Protein AF-A0A383W4S7-F1 (afdb_monomer_lite)

Structure (mmCIF, N/CA/C/O backbone):
data_AF-A0A383W4S7-F1
#
_entry.id   AF-A0A383W4S7-F1
#
loop_
_atom_site.group_PDB
_atom_site.id
_atom_site.type_symbol
_atom_site.label_atom_id
_atom_site.label_alt_id
_atom_site.label_comp_id
_atom_site.label_asym_id
_atom_site.label_entity_id
_atom_site.label_seq_id
_atom_site.pdbx_PDB_ins_code
_atom_site.Cartn_x
_atom_site.Cartn_y
_atom_site.Cartn_z
_atom_site.occupancy
_atom_site.B_iso_or_equiv
_atom_site.auth_seq_id
_atom_site.auth_comp_id
_atom_site.auth_asym_id
_atom_site.auth_atom_id
_atom_site.pdbx_PDB_model_num
ATOM 1 N N . MET A 1 1 ? -29.753 5.763 42.129 1.00 59.88 1 MET A N 1
ATOM 2 C CA . MET A 1 1 ? -29.868 5.308 40.723 1.00 59.88 1 MET A CA 1
ATOM 3 C C . MET A 1 1 ? -29.974 6.456 39.719 1.00 59.88 1 MET A C 1
ATOM 5 O O . MET A 1 1 ? -29.343 6.350 38.679 1.00 59.88 1 MET A O 1
ATOM 9 N N . ALA A 1 2 ? -30.657 7.569 40.026 1.00 68.25 2 ALA A N 1
ATOM 10 C CA . ALA A 1 2 ? -30.722 8.739 39.132 1.00 68.25 2 ALA A CA 1
ATOM 11 C C . ALA A 1 2 ? -29.339 9.275 38.691 1.00 68.25 2 ALA A C 1
ATOM 13 O O . ALA A 1 2 ? -29.129 9.500 37.506 1.00 68.25 2 ALA A O 1
ATOM 14 N N . ALA A 1 3 ? -28.375 9.374 39.617 1.00 69.50 3 ALA A N 1
ATOM 15 C CA . ALA A 1 3 ? -27.003 9.790 39.301 1.00 69.50 3 ALA A CA 1
ATOM 16 C C . ALA A 1 3 ? -26.289 8.834 38.320 1.00 69.50 3 ALA A C 1
ATOM 18 O O . ALA A 1 3 ? -25.664 9.286 37.371 1.00 69.50 3 ALA A O 1
ATOM 19 N N . ALA A 1 4 ? -26.467 7.517 38.480 1.00 69.44 4 ALA A N 1
ATOM 20 C CA . ALA A 1 4 ? -25.889 6.524 37.571 1.00 69.44 4 ALA A CA 1
ATOM 21 C C . ALA A 1 4 ? -26.511 6.566 36.177 1.00 69.44 4 ALA A C 1
ATOM 23 O O . ALA A 1 4 ? -25.806 6.466 35.178 1.00 69.44 4 ALA A O 1
ATOM 24 N N . SER A 1 5 ? -27.824 6.784 36.095 1.00 77.31 5 SER A N 1
ATOM 25 C CA . SER A 1 5 ? -28.493 7.004 34.813 1.00 77.31 5 SER A CA 1
ATOM 26 C C . SER A 1 5 ? -27.972 8.262 34.112 1.00 77.31 5 SER A C 1
ATOM 28 O O . SER A 1 5 ? -27.808 8.253 32.895 1.00 77.31 5 SER A O 1
ATOM 30 N N . GLN A 1 6 ? -27.700 9.330 34.865 1.00 82.50 6 GLN A N 1
ATOM 31 C CA . GLN A 1 6 ? -27.184 10.584 34.323 1.00 82.50 6 GLN A CA 1
ATOM 32 C C . GLN A 1 6 ? -25.747 10.427 33.805 1.00 82.50 6 GLN A C 1
ATOM 34 O O . GLN A 1 6 ? -25.452 10.869 32.697 1.00 82.50 6 GLN A O 1
ATOM 39 N N . ASP A 1 7 ? -24.879 9.732 34.541 1.00 81.19 7 ASP A N 1
ATOM 40 C CA . ASP A 1 7 ? -23.491 9.488 34.129 1.00 81.19 7 ASP A CA 1
ATOM 41 C C . ASP A 1 7 ? -23.404 8.535 32.915 1.00 81.19 7 ASP A C 1
ATOM 43 O O . ASP A 1 7 ? -22.595 8.740 32.008 1.00 81.19 7 ASP A O 1
ATOM 47 N N . ILE A 1 8 ? -24.287 7.530 32.830 1.00 80.31 8 ILE A N 1
ATOM 48 C CA . ILE A 1 8 ? -24.406 6.648 31.652 1.00 80.31 8 ILE A CA 1
ATOM 49 C C . ILE A 1 8 ? -24.903 7.432 30.429 1.00 80.31 8 ILE A C 1
ATOM 51 O O . ILE A 1 8 ? -24.381 7.262 29.325 1.00 80.31 8 ILE A O 1
ATOM 55 N N . GLN A 1 9 ? -25.874 8.331 30.613 1.00 82.50 9 GLN A N 1
ATOM 56 C CA . GLN A 1 9 ? -26.323 9.227 29.547 1.00 82.50 9 GLN A CA 1
ATOM 57 C C . GLN A 1 9 ? -25.195 10.156 29.094 1.00 82.50 9 GLN A C 1
ATOM 59 O O . GLN A 1 9 ? -24.990 10.305 27.892 1.00 82.50 9 GLN A O 1
ATOM 64 N N . GLN A 1 10 ? -24.401 10.707 30.012 1.00 80.75 10 GLN A N 1
ATOM 65 C CA . GLN A 1 10 ? -23.226 11.504 29.655 1.00 80.75 10 GLN A CA 1
ATOM 66 C C . GLN A 1 10 ? -22.225 10.703 28.809 1.00 80.75 10 GLN A C 1
ATOM 68 O O . GLN A 1 10 ? -21.734 11.228 27.812 1.00 80.75 10 GLN A O 1
ATOM 73 N N . LEU A 1 11 ? -22.003 9.417 29.114 1.00 78.50 11 LEU A N 1
ATOM 74 C CA . LEU A 1 11 ? -21.174 8.525 28.290 1.00 78.50 11 LEU A CA 1
ATOM 75 C C . LEU A 1 11 ? -21.700 8.376 26.851 1.00 78.50 11 LEU A C 1
ATOM 77 O O . LEU A 1 11 ? -20.921 8.316 25.900 1.00 78.50 11 LEU A O 1
ATOM 81 N N . SER A 1 12 ? -23.022 8.373 26.671 1.00 75.69 12 SER A N 1
ATOM 82 C CA . SER A 1 12 ? -23.649 8.278 25.346 1.00 75.69 12 SER A CA 1
ATOM 83 C C . SER A 1 12 ? -23.537 9.564 24.512 1.00 75.69 12 SER A C 1
ATOM 85 O O . SER A 1 12 ? -23.490 9.493 23.284 1.00 75.69 12 SER A O 1
ATOM 87 N N . VAL A 1 13 ? -23.419 10.739 25.136 1.00 82.62 13 VAL A N 1
ATOM 88 C CA . VAL A 1 13 ? -23.332 12.040 24.433 1.00 82.62 13 VAL A CA 1
ATOM 89 C C . VAL A 1 13 ? -21.894 12.573 24.371 1.00 82.62 13 VAL A C 1
ATOM 91 O O . VAL A 1 13 ? -21.638 13.578 23.717 1.00 82.62 13 VAL A O 1
ATOM 94 N N . LEU A 1 14 ? -20.934 11.891 25.003 1.00 82.19 14 LEU A N 1
ATOM 95 C CA . LEU A 1 14 ? -19.522 12.272 24.973 1.00 82.19 14 LEU A CA 1
ATOM 96 C C . LEU A 1 14 ? -18.994 12.402 23.543 1.00 82.19 14 LEU A C 1
ATOM 98 O O . LEU A 1 14 ? -19.141 11.494 22.719 1.00 82.19 14 LEU A O 1
ATOM 102 N N . ASP A 1 15 ? -18.347 13.538 23.287 1.00 78.56 15 ASP A N 1
ATOM 103 C CA . ASP A 1 15 ? -17.675 13.798 22.023 1.00 78.56 15 ASP A CA 1
ATOM 104 C C . ASP A 1 15 ? -16.417 12.927 21.890 1.00 78.56 15 ASP A C 1
ATOM 106 O O . ASP A 1 15 ? -15.699 12.658 22.860 1.00 78.56 15 ASP A O 1
ATOM 110 N N . VAL A 1 16 ? -16.130 12.504 20.662 1.00 78.94 16 VAL A N 1
ATOM 111 C CA . VAL A 1 16 ? -14.957 11.692 20.318 1.00 78.94 16 VAL A CA 1
ATOM 112 C C . VAL A 1 16 ? -13.654 12.442 20.613 1.00 78.94 16 VAL A C 1
ATOM 114 O O . VAL A 1 16 ? -12.643 11.815 20.930 1.00 78.94 16 VAL A O 1
ATOM 117 N N . SER A 1 17 ? -13.691 13.776 20.572 1.00 78.50 17 SER A N 1
ATOM 118 C CA . SER A 1 17 ? -12.555 14.661 20.855 1.00 78.50 17 SER A CA 1
ATOM 119 C C . SER A 1 17 ? -12.160 14.706 22.335 1.00 78.50 17 SER A C 1
ATOM 121 O O . SER A 1 17 ? -11.157 15.330 22.687 1.00 78.50 17 SER A O 1
ATOM 123 N N . THR A 1 18 ? -12.938 14.084 23.228 1.00 82.31 18 THR A N 1
ATOM 124 C CA . THR A 1 18 ? -12.631 14.108 24.659 1.00 82.31 18 THR A CA 1
ATOM 125 C C . THR A 1 18 ? -11.328 13.368 24.983 1.00 82.31 18 THR A C 1
ATOM 127 O O . THR A 1 18 ? -11.057 12.286 24.449 1.00 82.31 18 THR A O 1
ATOM 130 N N . PRO A 1 19 ? -10.483 13.933 25.868 1.00 83.94 19 PRO A N 1
ATOM 131 C CA . PRO A 1 19 ? -9.220 13.309 26.224 1.00 83.94 19 PRO A CA 1
ATOM 132 C C . PRO A 1 19 ? -9.474 11.977 26.931 1.00 83.94 19 PRO A C 1
ATOM 134 O O . PRO A 1 19 ? -10.383 11.845 27.753 1.00 83.94 19 PRO A O 1
ATOM 137 N N . HIS A 1 20 ? -8.629 10.987 26.643 1.00 85.19 20 HIS A N 1
ATOM 138 C CA . HIS A 1 20 ? -8.796 9.625 27.154 1.00 85.19 20 HIS A CA 1
ATOM 139 C C . HIS A 1 20 ? -8.877 9.562 28.688 1.00 85.19 20 HIS A C 1
ATOM 141 O O . HIS A 1 20 ? -9.646 8.769 29.225 1.00 85.19 20 HIS A O 1
ATOM 147 N N . SER A 1 21 ? -8.155 10.441 29.389 1.00 88.12 21 SER A N 1
ATOM 148 C CA . SER A 1 21 ? -8.192 10.555 30.851 1.00 88.12 21 SER A CA 1
ATOM 149 C C . SER A 1 21 ? -9.564 10.971 31.394 1.00 88.12 21 SER A C 1
ATOM 151 O O . SER A 1 21 ? -9.983 10.468 32.433 1.00 88.12 21 SER A O 1
ATOM 153 N N . ALA A 1 22 ? -10.295 11.844 30.693 1.00 86.25 22 ALA A N 1
ATOM 154 C CA . ALA A 1 22 ? -11.639 12.260 31.096 1.00 86.25 22 ALA A CA 1
ATOM 15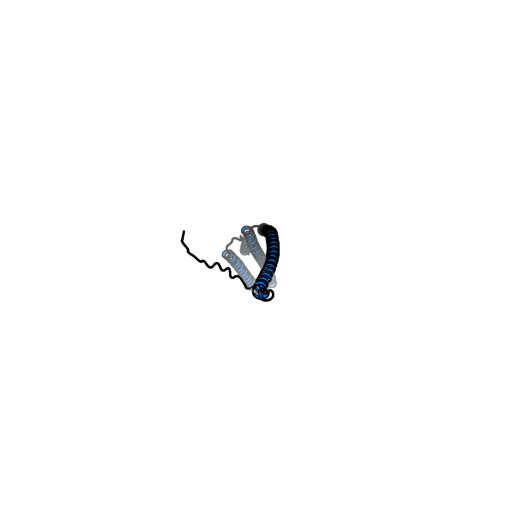5 C C . ALA A 1 22 ? -12.663 11.133 30.896 1.00 86.25 22 ALA A C 1
ATOM 157 O O . ALA A 1 22 ? -13.516 10.918 31.757 1.00 86.25 22 ALA A O 1
ATOM 158 N N . VAL A 1 23 ? -12.534 10.373 29.803 1.00 87.56 23 VAL A N 1
ATOM 159 C CA . VAL A 1 23 ? -13.366 9.187 29.542 1.00 87.56 23 VAL A CA 1
ATOM 160 C C . VAL A 1 23 ? -13.128 8.122 30.614 1.00 87.56 23 VAL A C 1
ATOM 162 O O . VAL A 1 23 ? -14.084 7.641 31.217 1.00 87.56 23 VAL A O 1
ATOM 165 N N . GLN A 1 24 ? -11.864 7.816 30.925 1.00 89.38 24 GLN A N 1
ATOM 166 C CA . GLN A 1 24 ? -11.509 6.873 31.991 1.00 89.38 24 GLN A CA 1
ATOM 167 C C . GLN A 1 24 ? -12.037 7.317 33.362 1.00 89.38 24 GLN A C 1
ATOM 169 O O . GLN A 1 24 ? -12.535 6.494 34.127 1.00 89.38 24 GLN A O 1
ATOM 174 N N . ALA A 1 25 ? -11.970 8.615 33.676 1.00 90.38 25 ALA A N 1
ATOM 175 C CA . ALA A 1 25 ? -12.497 9.145 34.930 1.00 90.38 25 ALA A CA 1
ATOM 176 C C . ALA A 1 25 ? -14.021 8.973 35.042 1.00 90.38 25 ALA A C 1
ATOM 178 O O . ALA A 1 25 ? -14.525 8.673 36.126 1.00 90.38 25 A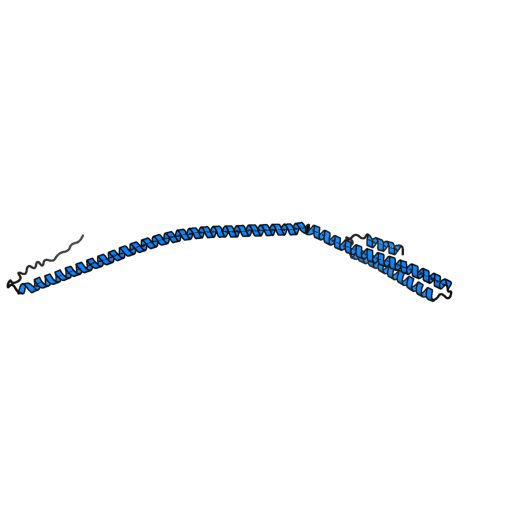LA A O 1
ATOM 179 N N . LEU A 1 26 ? -14.764 9.142 33.943 1.00 88.19 26 LEU A N 1
ATOM 180 C CA . LEU A 1 26 ? -16.208 8.915 33.940 1.00 88.19 26 LEU A CA 1
ATOM 181 C C . LEU A 1 26 ? -16.549 7.422 34.038 1.00 88.19 26 LEU A C 1
ATOM 183 O O . LEU A 1 26 ? -17.421 7.047 34.818 1.00 88.19 26 LEU A O 1
ATOM 187 N N . GLU A 1 27 ? -15.826 6.557 33.322 1.00 90.56 27 GLU A N 1
ATOM 188 C CA . GLU A 1 27 ? -15.987 5.104 33.445 1.00 90.56 27 GLU A CA 1
ATOM 189 C C . GLU A 1 27 ? -15.713 4.618 34.873 1.00 90.56 27 GLU A C 1
ATOM 191 O O . GLU A 1 27 ? -16.478 3.808 35.396 1.00 90.56 27 GLU A O 1
ATOM 196 N N . ALA A 1 28 ? -14.674 5.144 35.528 1.00 91.44 28 ALA A N 1
ATOM 197 C CA . ALA A 1 28 ? -14.363 4.826 36.918 1.00 91.44 28 ALA A CA 1
ATOM 198 C C . ALA A 1 28 ? -15.506 5.230 37.865 1.00 91.44 28 ALA A C 1
ATOM 200 O O . ALA A 1 28 ? -15.918 4.428 38.703 1.00 91.44 28 ALA A O 1
ATOM 201 N N . LYS A 1 29 ? -16.088 6.426 37.687 1.00 91.00 29 LYS A N 1
ATOM 202 C CA . LYS A 1 29 ? -17.252 6.879 38.473 1.00 91.00 29 LYS A CA 1
ATOM 203 C C . LYS A 1 29 ? -18.456 5.954 38.308 1.00 91.00 29 LYS A C 1
ATOM 205 O O . LYS A 1 29 ? -19.066 5.563 39.302 1.00 91.00 29 LYS A O 1
ATOM 210 N N . VAL A 1 30 ? -18.776 5.574 37.071 1.00 89.69 30 VAL A N 1
ATOM 211 C CA . VAL A 1 30 ? -19.887 4.658 36.776 1.00 89.69 30 VAL A CA 1
ATOM 212 C C . VAL A 1 30 ? -19.630 3.278 37.396 1.00 89.69 30 VAL A C 1
ATOM 214 O O . VAL A 1 30 ? -20.519 2.696 38.018 1.00 89.69 30 VAL A O 1
ATOM 217 N N . GLN A 1 31 ? -18.400 2.764 37.307 1.00 90.62 31 GLN A N 1
ATOM 218 C CA . GLN A 1 31 ? -18.020 1.492 37.929 1.00 90.62 31 GLN A CA 1
ATOM 219 C C . GLN A 1 31 ? -18.113 1.529 39.459 1.00 90.62 31 GLN A C 1
ATOM 221 O O . GLN A 1 31 ? -18.609 0.573 40.058 1.00 90.62 31 GLN A O 1
ATOM 226 N N . ASP A 1 32 ? -17.699 2.620 40.100 1.00 92.50 32 ASP A N 1
ATOM 227 C CA . ASP A 1 32 ? -17.815 2.774 41.552 1.00 92.50 32 ASP A CA 1
ATOM 228 C C . ASP A 1 32 ? -19.274 2.847 42.012 1.00 92.50 32 ASP A C 1
ATOM 230 O O . ASP A 1 32 ? -19.631 2.273 43.043 1.00 92.50 32 ASP A O 1
ATOM 234 N N . GLN A 1 33 ? -20.153 3.476 41.230 1.00 88.81 33 GLN A N 1
ATOM 235 C CA . GLN A 1 33 ? -21.590 3.456 41.500 1.00 88.81 33 GLN A CA 1
ATOM 236 C C . GLN A 1 33 ? -22.177 2.045 41.369 1.00 88.81 33 GLN A C 1
ATOM 238 O O . GLN A 1 33 ? -22.955 1.633 42.232 1.00 88.81 33 GLN A O 1
ATOM 243 N N . PHE A 1 34 ? -21.771 1.270 40.357 1.00 90.56 34 PHE A N 1
ATOM 244 C CA . PHE A 1 34 ? -22.168 -0.136 40.242 1.00 90.56 34 PHE A CA 1
ATOM 245 C C . PHE A 1 34 ? -21.665 -0.984 41.416 1.00 90.56 34 PHE A C 1
ATOM 247 O O . PHE A 1 34 ? -22.410 -1.827 41.913 1.00 90.56 34 PHE A O 1
ATOM 254 N N . ARG A 1 35 ? -20.436 -0.755 41.898 1.00 92.25 35 ARG A N 1
ATOM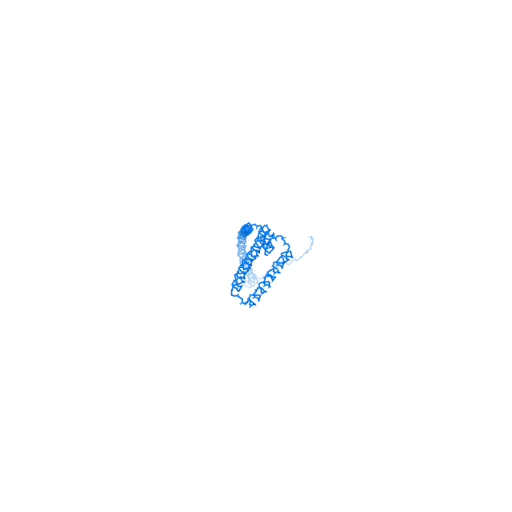 255 C CA . ARG A 1 35 ? -19.899 -1.437 43.090 1.00 92.25 35 ARG A CA 1
ATOM 256 C C . ARG A 1 35 ? -20.732 -1.138 44.336 1.00 92.25 35 ARG A C 1
ATOM 258 O O . ARG A 1 35 ? -21.115 -2.072 45.030 1.00 92.25 35 ARG A O 1
ATOM 265 N N . ARG A 1 36 ? -21.074 0.134 44.574 1.00 89.88 36 ARG A N 1
ATOM 266 C CA . ARG A 1 36 ? -21.934 0.547 45.700 1.00 89.88 36 ARG A CA 1
ATOM 267 C C . ARG A 1 36 ? -23.339 -0.049 45.617 1.00 89.88 36 ARG A C 1
ATOM 269 O O . ARG A 1 36 ? -23.894 -0.467 46.622 1.00 89.88 36 ARG A O 1
ATOM 276 N N . LEU A 1 37 ? -23.933 -0.094 44.427 1.00 86.81 37 LEU A N 1
ATOM 277 C CA . LEU A 1 37 ? -25.261 -0.687 44.255 1.00 86.81 37 LEU A CA 1
ATOM 278 C C . LEU A 1 37 ? -25.246 -2.204 44.482 1.00 86.81 37 LEU A C 1
ATOM 280 O O . LEU A 1 37 ? -26.189 -2.738 45.058 1.00 86.81 37 LEU A O 1
ATOM 284 N N . ARG A 1 38 ? -24.170 -2.891 44.078 1.00 91.12 38 ARG A N 1
ATOM 285 C CA . ARG A 1 38 ? -23.983 -4.318 44.371 1.00 91.12 38 ARG A CA 1
ATOM 286 C C . ARG A 1 38 ? -23.798 -4.584 45.863 1.00 91.12 38 ARG A C 1
ATOM 288 O O . ARG A 1 38 ? -24.385 -5.542 46.344 1.00 91.12 38 ARG A O 1
ATOM 295 N N . SER A 1 39 ? -23.051 -3.744 46.587 1.00 90.06 39 SER A N 1
ATOM 296 C CA . SER A 1 39 ? -22.912 -3.908 48.041 1.00 90.06 39 SER A CA 1
ATOM 297 C C . SER A 1 39 ? -24.247 -3.706 48.758 1.00 90.06 39 SER A C 1
ATOM 299 O O . SER A 1 39 ? -24.630 -4.555 49.545 1.00 90.06 39 SER A O 1
ATOM 301 N N . ILE A 1 40 ? -25.019 -2.671 48.400 1.00 87.25 40 ILE A N 1
ATOM 302 C CA . ILE A 1 40 ? -26.358 -2.442 48.975 1.00 87.25 40 ILE A CA 1
ATOM 303 C C . ILE A 1 40 ? -27.295 -3.623 48.687 1.00 87.25 40 ILE A C 1
ATOM 305 O O . ILE A 1 40 ? -28.055 -4.032 49.556 1.00 87.25 40 ILE A O 1
ATOM 309 N N . LEU A 1 41 ? -27.253 -4.189 47.476 1.00 88.62 41 LEU A N 1
ATOM 310 C CA . LEU A 1 41 ? -28.026 -5.393 47.163 1.00 88.62 41 LEU A CA 1
ATOM 311 C C . LEU A 1 41 ? -27.610 -6.592 48.011 1.00 88.62 41 LEU A C 1
ATOM 313 O O . LEU A 1 41 ? -28.473 -7.365 48.411 1.00 88.62 41 LEU A O 1
ATOM 317 N N . GLN A 1 42 ? -26.315 -6.750 48.263 1.00 89.75 42 GLN A N 1
ATOM 318 C CA . GLN A 1 42 ? -25.796 -7.823 49.098 1.00 89.75 42 GLN A CA 1
ATOM 319 C C . GLN A 1 42 ? -26.226 -7.636 50.563 1.00 89.75 42 GLN A C 1
ATOM 321 O O . GLN A 1 42 ? -26.703 -8.581 51.182 1.00 89.75 42 GLN A O 1
ATOM 326 N N . ASP A 1 43 ? -26.176 -6.408 51.083 1.00 88.44 43 ASP A N 1
ATOM 327 C CA . ASP A 1 43 ? -26.673 -6.069 52.422 1.00 88.44 43 ASP A CA 1
ATOM 328 C C . ASP A 1 43 ? -28.183 -6.342 52.546 1.00 88.44 43 ASP A C 1
ATOM 330 O O . ASP A 1 43 ? -28.645 -6.897 53.541 1.00 88.44 43 ASP A O 1
ATOM 334 N N . LEU A 1 44 ? -28.960 -6.015 51.506 1.00 84.12 44 LEU A N 1
ATOM 335 C CA . LEU A 1 44 ? -30.392 -6.323 51.440 1.00 84.12 44 LEU A CA 1
ATOM 336 C C . LEU A 1 44 ? -30.673 -7.829 51.346 1.00 84.12 44 LEU A C 1
ATOM 338 O O . LEU A 1 44 ? -31.714 -8.269 51.824 1.00 84.12 44 LEU A O 1
ATOM 342 N N . G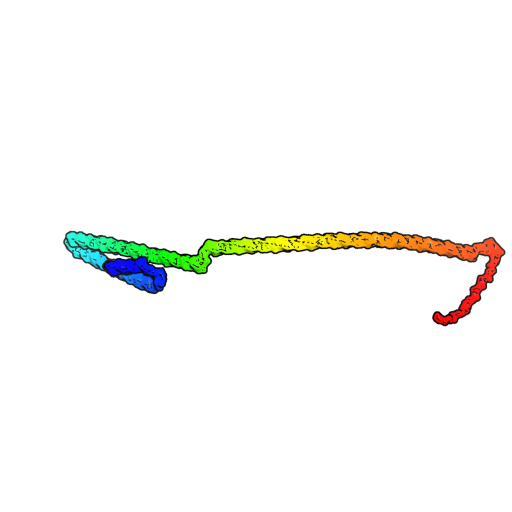LN A 1 45 ? -29.780 -8.614 50.735 1.00 87.88 45 GLN A N 1
ATOM 343 C CA . GLN A 1 45 ? -29.881 -10.076 50.710 1.00 87.88 45 GLN A CA 1
ATOM 344 C C . GLN A 1 45 ? -29.656 -10.664 52.103 1.00 87.88 45 GLN A C 1
ATOM 346 O O . GLN A 1 45 ? -30.481 -11.456 52.546 1.00 87.88 45 GLN A O 1
ATOM 351 N N . TYR A 1 46 ? -28.629 -10.213 52.826 1.00 87.56 46 TYR A N 1
ATOM 352 C CA . TYR A 1 46 ? -28.414 -10.631 54.215 1.00 87.56 46 TYR A CA 1
ATOM 353 C C . TYR A 1 46 ? -29.588 -10.234 55.116 1.00 87.56 46 TYR A C 1
ATOM 355 O O . TYR A 1 46 ? -30.115 -11.061 55.853 1.00 87.56 46 TYR A O 1
ATOM 363 N N . ALA A 1 47 ? -30.092 -9.005 54.977 1.00 82.62 47 ALA A N 1
ATOM 364 C CA . ALA A 1 47 ? -31.269 -8.554 55.717 1.00 82.62 47 ALA A CA 1
ATOM 365 C C . ALA A 1 47 ? -32.548 -9.340 55.367 1.00 82.62 47 ALA A C 1
ATOM 367 O O . ALA A 1 47 ? -33.481 -9.358 56.169 1.00 82.62 47 ALA A O 1
ATOM 368 N N . ALA A 1 48 ? -32.621 -9.966 54.185 1.00 80.62 48 ALA A N 1
ATOM 369 C CA . ALA A 1 48 ? -33.721 -10.849 53.797 1.00 80.62 48 ALA A CA 1
ATOM 370 C C . ALA A 1 48 ? -33.653 -12.203 54.516 1.00 80.62 48 ALA A C 1
ATOM 372 O O . ALA A 1 48 ? -34.693 -12.738 54.894 1.00 80.62 48 ALA A O 1
ATOM 373 N N . GLU A 1 49 ? -32.443 -12.740 54.699 1.00 82.75 49 GLU A N 1
ATOM 374 C CA . GLU A 1 49 ? -32.192 -14.013 55.389 1.00 82.75 49 GLU A CA 1
ATOM 375 C C . GLU A 1 49 ? -32.515 -13.931 56.890 1.00 82.75 49 GLU A C 1
ATOM 377 O O . GLU A 1 49 ? -32.907 -14.929 57.489 1.00 82.75 49 GLU A O 1
ATOM 382 N N . GLU A 1 50 ? -32.423 -12.739 57.483 1.00 83.44 50 GLU A N 1
ATOM 383 C CA . GLU A 1 50 ? -32.723 -12.480 58.899 1.00 83.44 50 GLU A CA 1
ATOM 384 C C . GLU A 1 50 ? -34.228 -12.292 59.208 1.00 83.44 50 GLU A C 1
ATOM 386 O O . GLU A 1 50 ? -34.599 -12.099 60.365 1.00 83.44 50 GLU A O 1
ATOM 391 N N . GLN A 1 51 ? -35.122 -12.325 58.208 1.00 82.44 51 GLN A N 1
ATOM 392 C CA . GLN A 1 51 ? -36.559 -12.097 58.429 1.00 82.44 51 GLN A CA 1
ATOM 393 C C . GLN A 1 51 ? -37.277 -13.354 58.948 1.00 82.44 51 GLN A C 1
ATOM 395 O O . GLN A 1 51 ? -37.296 -14.392 58.291 1.00 82.44 51 GLN A O 1
ATOM 400 N N . GLU A 1 52 ? -37.969 -13.238 60.086 1.00 76.19 52 GLU A N 1
ATOM 401 C CA . GLU A 1 52 ? -38.701 -14.355 60.714 1.00 76.19 52 GLU A CA 1
ATOM 402 C C . GLU A 1 52 ? -40.147 -14.521 60.210 1.00 76.19 52 GLU A C 1
ATOM 404 O O . GLU A 1 52 ? -40.748 -15.581 60.394 1.00 76.19 52 GLU A O 1
ATOM 409 N N . THR A 1 53 ? -40.736 -13.498 59.570 1.00 84.38 53 THR A N 1
ATOM 410 C CA . THR A 1 53 ? -42.137 -13.554 59.109 1.00 84.38 53 THR A CA 1
ATOM 411 C C . THR A 1 53 ? -42.259 -13.740 57.591 1.00 84.38 53 THR A C 1
ATOM 413 O O . THR A 1 53 ? -41.589 -13.045 56.820 1.00 84.38 53 THR A O 1
ATOM 416 N N . PRO A 1 54 ? -43.161 -14.625 57.117 1.00 79.50 54 PRO A N 1
ATOM 417 C CA . PRO A 1 54 ? -43.285 -14.944 55.692 1.00 79.50 54 PRO A CA 1
ATOM 418 C C . PRO A 1 54 ? -43.706 -13.737 54.835 1.00 79.50 54 PRO A C 1
ATOM 420 O O . PRO A 1 54 ? -43.262 -13.604 53.694 1.00 79.50 54 PRO A O 1
ATOM 423 N N . ASP A 1 55 ? -44.495 -12.810 55.389 1.00 82.88 55 ASP A N 1
ATOM 424 C CA . ASP A 1 55 ? -44.897 -11.578 54.697 1.00 82.88 55 ASP A CA 1
ATOM 425 C C . ASP A 1 55 ? -43.721 -10.613 54.476 1.00 82.88 55 ASP A C 1
ATOM 427 O O . ASP A 1 55 ? -43.655 -9.932 53.449 1.00 82.88 55 ASP A O 1
ATOM 431 N N . GLN A 1 56 ? -42.781 -10.537 55.423 1.00 81.06 56 GLN A N 1
ATOM 432 C CA . GLN A 1 56 ? -41.588 -9.695 55.297 1.00 81.06 56 GLN A CA 1
ATOM 433 C C . GLN A 1 56 ? -40.592 -10.302 54.309 1.00 81.06 56 GLN A C 1
ATOM 435 O O . GLN A 1 56 ? -40.090 -9.576 53.449 1.00 81.06 56 GLN A O 1
ATOM 440 N N . VAL A 1 57 ? -40.396 -11.625 54.345 1.00 83.75 57 VAL A N 1
ATOM 441 C CA . VAL A 1 57 ? -39.571 -12.358 53.369 1.00 83.75 57 VAL A CA 1
ATOM 442 C C . VAL A 1 57 ? -40.046 -12.076 51.940 1.00 83.75 57 VAL A C 1
ATOM 444 O O . VAL A 1 57 ? -39.248 -11.696 51.081 1.00 83.75 57 VAL A O 1
ATOM 447 N N . GLN A 1 58 ? -41.356 -12.164 51.686 1.00 86.06 58 GLN A N 1
ATOM 448 C CA . GLN A 1 58 ? -41.912 -11.918 50.354 1.00 86.06 58 GLN A CA 1
ATOM 449 C C . GLN A 1 58 ? -41.724 -10.460 49.899 1.00 86.06 58 GLN A C 1
ATOM 451 O O . GLN A 1 58 ? -41.383 -10.199 48.741 1.00 86.06 58 GLN A O 1
ATOM 456 N N . ARG A 1 59 ? -41.901 -9.485 50.802 1.00 84.56 59 ARG A N 1
ATOM 457 C CA . ARG A 1 59 ? -41.683 -8.059 50.497 1.00 84.56 59 ARG A CA 1
ATOM 458 C C . ARG A 1 59 ? -40.227 -7.776 50.140 1.00 84.56 59 ARG A C 1
ATOM 460 O O . ARG A 1 59 ? -39.972 -7.126 49.126 1.00 84.56 59 ARG A O 1
ATOM 467 N N . VAL A 1 60 ? -39.279 -8.295 50.917 1.00 84.56 60 VAL A N 1
ATOM 468 C CA . VAL A 1 60 ? -37.848 -8.099 50.649 1.00 84.56 60 VAL A CA 1
ATOM 469 C C . VAL A 1 60 ? -37.437 -8.802 49.352 1.00 84.56 60 VAL A C 1
ATOM 471 O O . VAL A 1 60 ? -36.742 -8.199 48.537 1.00 84.56 60 VAL A O 1
ATOM 474 N N . ALA A 1 61 ? -37.952 -10.004 49.078 1.00 85.50 61 ALA A N 1
ATOM 475 C CA . ALA A 1 61 ? -37.695 -10.723 47.829 1.00 85.50 61 ALA A CA 1
ATOM 476 C C . ALA A 1 61 ? -38.172 -9.951 46.583 1.00 85.50 61 ALA A C 1
ATOM 478 O O . ALA A 1 61 ? -37.437 -9.842 45.600 1.00 85.50 61 ALA A O 1
ATOM 479 N N . THR A 1 62 ? -39.373 -9.360 46.617 1.00 87.44 62 THR A N 1
ATOM 480 C CA . THR A 1 62 ? -39.866 -8.532 45.496 1.00 87.44 62 THR A CA 1
ATOM 481 C C . THR A 1 62 ? -39.039 -7.259 45.298 1.00 87.44 62 THR A C 1
ATOM 483 O O . THR A 1 62 ? -38.755 -6.879 44.160 1.00 87.44 62 THR A O 1
ATOM 486 N N . CYS A 1 63 ? -38.593 -6.633 46.391 1.00 86.81 63 CYS A N 1
ATOM 487 C CA . CYS A 1 63 ? -37.716 -5.465 46.359 1.00 86.81 63 CYS A CA 1
ATOM 488 C C . CYS A 1 63 ? -36.334 -5.806 45.770 1.00 86.81 63 CYS A C 1
ATOM 490 O O . CYS A 1 63 ? -35.829 -5.093 44.901 1.00 86.81 63 CYS A O 1
ATOM 492 N N . LEU A 1 64 ? -35.756 -6.944 46.170 1.00 87.94 64 LEU A N 1
ATOM 493 C CA . LEU A 1 64 ? -34.499 -7.462 45.627 1.00 87.94 64 LEU A CA 1
ATOM 494 C C . LEU A 1 64 ? -34.601 -7.741 44.127 1.00 87.94 64 LEU A C 1
ATOM 496 O O . LEU A 1 64 ? -33.759 -7.268 43.366 1.00 87.94 64 LEU A O 1
ATOM 500 N N . ALA A 1 65 ? -35.650 -8.442 43.691 1.00 88.56 65 ALA A N 1
ATOM 501 C CA . ALA A 1 65 ? -35.875 -8.728 42.276 1.00 88.56 65 ALA A CA 1
ATOM 502 C C . ALA A 1 65 ? -36.022 -7.438 41.448 1.00 88.56 65 ALA A C 1
ATOM 504 O O . ALA A 1 65 ? -35.486 -7.337 40.342 1.00 88.56 65 ALA A O 1
ATOM 505 N N . HIS A 1 66 ? -36.699 -6.424 41.997 1.00 88.56 66 HIS A N 1
ATOM 506 C CA . HIS A 1 66 ? -36.821 -5.118 41.357 1.00 88.56 66 HIS A CA 1
ATOM 507 C C . HIS A 1 66 ? -35.458 -4.426 41.202 1.00 88.56 66 HIS A C 1
ATOM 509 O O . HIS A 1 66 ? -35.087 -4.036 40.094 1.00 88.56 66 HIS A O 1
ATOM 515 N N . HIS A 1 67 ? -34.675 -4.321 42.279 1.00 86.69 67 HIS A N 1
ATOM 516 C CA . HIS A 1 67 ? -33.367 -3.661 42.246 1.00 86.69 67 HIS A CA 1
ATOM 517 C C . HIS A 1 67 ? -32.322 -4.411 41.408 1.00 86.69 67 HIS A C 1
ATOM 519 O O . HIS A 1 67 ? -31.503 -3.771 40.745 1.00 86.69 67 HIS A O 1
ATOM 525 N N . GLN A 1 68 ? -32.367 -5.745 41.384 1.00 90.50 68 GLN A N 1
ATOM 526 C CA . GLN A 1 68 ? -31.557 -6.561 40.475 1.00 90.50 68 GLN A CA 1
ATOM 527 C C . GLN A 1 68 ? -31.911 -6.272 39.012 1.00 90.50 68 GLN A C 1
ATOM 529 O O . GLN A 1 68 ? -31.020 -6.005 38.206 1.00 90.50 68 GLN A O 1
ATOM 534 N N . GLY A 1 69 ? -33.206 -6.224 38.682 1.00 89.94 69 GLY A N 1
ATOM 535 C CA . GLY A 1 69 ? -33.664 -5.874 37.338 1.00 89.94 69 GLY A CA 1
ATOM 536 C C . GLY A 1 69 ? -33.223 -4.474 36.900 1.00 89.94 69 GLY A C 1
ATOM 537 O O . GLY A 1 69 ? -32.776 -4.292 35.767 1.00 89.94 69 GLY A O 1
ATOM 538 N N . GLU A 1 70 ? -33.291 -3.487 37.796 1.00 87.69 70 GLU A N 1
ATOM 539 C CA . GLU A 1 70 ? -32.810 -2.126 37.528 1.00 87.69 70 GLU A CA 1
ATOM 540 C C . GLU A 1 70 ? -31.288 -2.073 37.325 1.00 87.69 70 GLU A C 1
ATOM 542 O O . GLU A 1 70 ? -30.804 -1.353 36.447 1.00 87.69 70 GLU A O 1
ATOM 547 N N . LEU A 1 71 ? -30.520 -2.868 38.077 1.00 89.25 71 LEU A N 1
ATOM 548 C CA . LEU A 1 71 ? -29.077 -2.985 37.872 1.00 89.25 71 LEU A CA 1
ATOM 549 C C . LEU A 1 71 ? -28.720 -3.607 36.527 1.00 89.25 71 LEU A C 1
ATOM 551 O O . LEU A 1 71 ? -27.846 -3.082 35.838 1.00 89.25 71 LEU A O 1
ATOM 555 N N . ASP A 1 72 ? -29.390 -4.688 36.140 1.00 91.19 72 ASP A N 1
ATOM 556 C CA . ASP A 1 72 ? -29.142 -5.348 34.860 1.00 91.19 72 ASP A CA 1
ATOM 557 C C . ASP A 1 72 ? -29.479 -4.429 33.683 1.00 91.19 72 ASP A C 1
ATOM 559 O O . ASP A 1 72 ? -28.740 -4.378 32.695 1.00 91.19 72 ASP A O 1
ATOM 563 N N . ARG A 1 73 ? -30.565 -3.654 33.794 1.00 90.94 73 ARG A N 1
ATOM 564 C CA . ARG A 1 73 ? -30.934 -2.624 32.810 1.00 90.94 73 ARG A CA 1
ATOM 565 C C . ARG A 1 73 ? -29.868 -1.538 32.711 1.00 90.94 73 ARG A C 1
ATOM 567 O O . ARG A 1 73 ? -29.419 -1.232 31.608 1.00 90.94 73 ARG A O 1
ATOM 574 N N . ALA A 1 74 ? -29.428 -0.994 33.846 1.00 89.19 74 ALA A N 1
ATOM 575 C CA . ALA A 1 74 ? -28.383 0.025 33.880 1.00 89.19 74 ALA A CA 1
ATOM 576 C C . ALA A 1 74 ? -27.050 -0.504 33.326 1.00 89.19 74 ALA A C 1
ATOM 578 O O . ALA A 1 74 ? -26.365 0.192 32.579 1.00 89.19 74 ALA A O 1
ATOM 579 N N . HIS A 1 75 ? -26.693 -1.751 33.639 1.00 90.44 75 HIS A N 1
ATOM 580 C CA . HIS A 1 75 ? -25.470 -2.378 33.152 1.00 90.44 75 HIS A CA 1
ATOM 581 C C . HIS A 1 75 ? -25.497 -2.584 31.632 1.00 90.44 75 HIS A C 1
ATOM 583 O O . HIS A 1 75 ? -24.523 -2.251 30.959 1.00 90.44 75 HIS A O 1
ATOM 589 N N . LYS A 1 76 ? -26.620 -3.052 31.071 1.00 91.88 76 LYS A N 1
ATOM 590 C CA . LYS A 1 76 ? -26.806 -3.151 29.612 1.00 91.88 76 LYS A CA 1
ATOM 591 C C . LYS A 1 76 ? -26.691 -1.785 28.936 1.00 91.88 76 LYS A C 1
ATOM 593 O O . LYS A 1 76 ? -25.898 -1.639 28.013 1.00 91.88 76 LYS A O 1
ATOM 598 N N . ALA A 1 77 ? -27.383 -0.773 29.462 1.00 90.75 77 ALA A N 1
ATOM 599 C CA . ALA A 1 77 ? -27.315 0.589 28.933 1.00 90.75 77 ALA A CA 1
ATOM 600 C C . ALA A 1 77 ? -25.883 1.159 28.952 1.00 90.75 77 ALA A C 1
ATOM 602 O O . ALA A 1 77 ? -25.466 1.819 28.001 1.00 90.75 77 ALA A O 1
ATOM 603 N N . TYR A 1 78 ? -25.105 0.871 30.002 1.00 90.56 78 TYR A N 1
ATOM 604 C CA . TYR A 1 78 ? -23.692 1.248 30.074 1.00 90.56 78 TYR A CA 1
ATOM 605 C C . TYR A 1 78 ? -22.843 0.557 28.997 1.00 90.56 78 TYR A C 1
ATOM 607 O O . TYR A 1 78 ? -22.042 1.217 28.334 1.00 90.56 78 TYR A O 1
ATOM 615 N N . LEU A 1 79 ? -23.015 -0.755 28.799 1.00 92.44 79 LEU A N 1
ATOM 616 C CA . LEU A 1 79 ? -22.282 -1.498 27.770 1.00 92.44 79 LEU A CA 1
ATOM 617 C C . LEU A 1 79 ? -22.609 -0.981 26.364 1.00 92.44 79 LEU A C 1
ATOM 619 O O . LEU A 1 79 ? -21.692 -0.742 25.578 1.00 92.44 79 LEU A O 1
ATOM 623 N N . ASP A 1 80 ? -23.885 -0.727 26.076 1.00 92.44 80 ASP A N 1
ATOM 624 C CA . ASP A 1 80 ? -24.330 -0.179 24.792 1.00 92.44 80 ASP A CA 1
ATOM 625 C C . ASP A 1 80 ? -23.755 1.228 24.547 1.00 92.44 80 ASP A C 1
ATOM 627 O O . ASP A 1 80 ? -23.216 1.524 23.472 1.00 92.44 80 ASP A O 1
ATOM 631 N N . ALA A 1 81 ? -23.787 2.097 25.565 1.00 89.75 81 ALA A N 1
ATOM 632 C CA . ALA A 1 81 ? -23.175 3.425 25.509 1.00 89.75 81 ALA A CA 1
ATOM 633 C C . ALA A 1 81 ? -21.660 3.345 25.251 1.00 89.75 81 ALA A C 1
ATOM 635 O O . ALA A 1 81 ? -21.122 4.078 24.422 1.00 89.75 81 ALA A O 1
ATOM 636 N N . ARG A 1 82 ? -20.963 2.406 25.895 1.00 90.38 82 ARG A N 1
ATOM 637 C CA . ARG A 1 82 ? -19.520 2.223 25.713 1.00 90.38 82 ARG A CA 1
ATOM 638 C C . ARG A 1 82 ? -19.167 1.703 24.316 1.00 90.38 82 ARG A C 1
ATOM 640 O O . ARG A 1 82 ? -18.239 2.215 23.689 1.00 90.38 82 ARG A O 1
ATOM 647 N N . VAL A 1 83 ? -19.915 0.728 23.798 1.00 92.38 83 VAL A N 1
ATOM 648 C CA . VAL A 1 83 ? -19.718 0.200 22.436 1.00 92.38 83 VAL A CA 1
ATOM 649 C C . VAL A 1 83 ? -20.009 1.275 21.386 1.00 92.38 83 VAL A C 1
ATOM 651 O O . VAL A 1 83 ? -19.232 1.451 20.447 1.00 92.38 83 VAL A O 1
ATOM 654 N N . SER A 1 84 ? -21.094 2.036 21.549 1.00 90.38 84 SER A N 1
ATOM 655 C CA . SER A 1 84 ? -21.430 3.136 20.636 1.00 90.38 84 SER A CA 1
ATOM 656 C C . SER A 1 84 ? -20.390 4.262 20.650 1.00 90.38 84 SER A C 1
ATOM 658 O O . SER A 1 84 ? -20.053 4.791 19.589 1.00 90.38 84 SER A O 1
ATOM 660 N N . PHE A 1 85 ? -19.818 4.597 21.812 1.00 89.62 85 PHE A N 1
ATOM 661 C CA . PHE A 1 85 ? -18.704 5.540 21.905 1.00 89.62 85 PHE A CA 1
ATOM 662 C C . PHE A 1 85 ? -17.463 5.033 21.158 1.00 89.62 85 PHE A C 1
ATOM 664 O O . PHE A 1 85 ? -16.925 5.760 20.322 1.00 89.62 85 PHE A O 1
ATOM 671 N N . ALA A 1 86 ? -17.056 3.779 21.381 1.00 90.12 86 ALA A N 1
ATOM 672 C CA . ALA A 1 86 ? -15.926 3.175 20.673 1.00 90.12 86 ALA A CA 1
ATOM 673 C C . ALA A 1 86 ? -16.132 3.189 19.148 1.00 90.12 86 ALA A C 1
ATOM 675 O O . ALA A 1 86 ? -15.261 3.632 18.404 1.00 90.12 86 ALA A O 1
ATOM 676 N N . ARG A 1 87 ? -17.332 2.820 18.683 1.00 92.06 87 ARG A N 1
ATOM 677 C CA . ARG A 1 87 ? -17.682 2.850 17.258 1.00 92.06 87 ARG A CA 1
ATOM 678 C C . ARG A 1 87 ? -17.603 4.256 16.660 1.00 92.06 87 ARG A C 1
ATOM 680 O O . ARG A 1 87 ? -17.075 4.410 15.562 1.00 92.06 87 ARG A O 1
ATOM 687 N N . ARG A 1 88 ? -18.119 5.280 17.352 1.00 90.44 88 ARG A N 1
ATOM 688 C CA . ARG A 1 88 ? -18.020 6.679 16.892 1.00 90.44 88 ARG A CA 1
ATOM 689 C C . ARG A 1 88 ? -16.570 7.141 16.815 1.00 90.44 88 ARG A C 1
ATOM 691 O O . ARG A 1 88 ? -16.200 7.828 15.868 1.00 90.44 88 ARG A O 1
ATOM 698 N N . LYS A 1 89 ? -15.749 6.729 17.782 1.00 89.69 89 LYS A N 1
ATOM 699 C CA . LYS A 1 89 ? -14.318 7.022 17.795 1.00 89.69 89 LYS A CA 1
ATOM 700 C C . LYS A 1 89 ? -13.600 6.415 16.591 1.00 89.69 89 LYS A C 1
ATOM 702 O O . LYS A 1 89 ? -12.904 7.136 15.881 1.00 89.69 89 LYS A O 1
ATOM 707 N N . ASP A 1 90 ? -13.841 5.142 16.299 1.00 90.12 90 ASP A N 1
ATOM 708 C CA . ASP A 1 90 ? -13.260 4.478 15.127 1.00 90.12 90 ASP A CA 1
ATOM 709 C C . ASP A 1 90 ? -13.721 5.118 13.813 1.00 90.12 90 ASP A C 1
ATOM 711 O O . ASP A 1 90 ? -12.915 5.363 12.916 1.00 90.12 90 ASP A O 1
ATOM 715 N N . GLN A 1 91 ? -15.011 5.444 13.702 1.00 89.69 91 GLN A N 1
ATOM 716 C CA . GLN A 1 91 ? -15.560 6.121 12.525 1.00 89.69 91 GLN A CA 1
ATOM 717 C C . GLN A 1 91 ? -14.931 7.499 12.306 1.00 89.69 91 GLN A C 1
ATOM 719 O O . GLN A 1 91 ? -14.580 7.819 11.173 1.00 89.69 91 GLN A O 1
ATOM 724 N N . SER A 1 92 ? -14.738 8.277 13.371 1.00 88.06 92 SER A N 1
ATOM 725 C CA . SER A 1 92 ? -14.062 9.576 13.309 1.00 88.06 92 SER A CA 1
ATOM 726 C C . SER A 1 92 ? -12.615 9.443 12.823 1.00 88.06 92 SER A C 1
ATOM 728 O O . SER A 1 92 ? -12.210 10.153 11.905 1.00 88.06 92 SER A O 1
ATOM 730 N N . TYR A 1 93 ? -11.852 8.461 13.322 1.00 86.62 93 TYR A N 1
ATOM 731 C CA . TYR A 1 93 ? -10.497 8.211 12.815 1.00 86.62 93 TYR A CA 1
ATOM 732 C C . TYR A 1 93 ? -10.476 7.797 11.344 1.00 86.62 93 TYR A C 1
ATOM 734 O O . TYR A 1 93 ? -9.597 8.221 10.592 1.00 86.62 93 TYR A O 1
ATOM 742 N N . VAL A 1 94 ? -11.431 6.969 10.912 1.00 86.12 94 VAL A N 1
ATOM 743 C CA . VAL A 1 94 ? -11.555 6.577 9.502 1.00 86.12 94 VAL A CA 1
ATOM 744 C C . VAL A 1 94 ? -11.881 7.789 8.630 1.00 86.12 94 VAL A C 1
ATOM 746 O O . VAL A 1 94 ? -11.263 7.942 7.579 1.00 86.12 94 VAL A O 1
ATOM 749 N N . GLN A 1 95 ? -12.789 8.663 9.069 1.00 85.50 95 GLN A N 1
ATOM 750 C CA . GLN A 1 95 ? -13.141 9.899 8.364 1.00 85.50 95 GLN A CA 1
ATOM 751 C C . GLN A 1 95 ? -11.949 10.857 8.279 1.00 85.50 95 GLN A C 1
ATOM 753 O O . GLN A 1 95 ? -11.565 11.246 7.180 1.00 85.50 95 GLN A O 1
ATOM 758 N N . GLN A 1 96 ? -11.273 11.132 9.397 1.00 84.19 96 GLN A N 1
ATOM 759 C CA . GLN A 1 96 ? -10.076 11.978 9.422 1.00 84.19 96 GLN A CA 1
ATOM 760 C C . GLN A 1 96 ? -8.973 11.420 8.510 1.00 84.19 96 GLN A C 1
ATOM 762 O O . GLN A 1 96 ? -8.302 12.154 7.787 1.00 84.19 96 GLN A O 1
ATOM 767 N N . ARG A 1 97 ? -8.789 10.095 8.491 1.00 82.94 97 ARG A N 1
ATOM 768 C CA . ARG A 1 97 ? -7.834 9.443 7.591 1.00 82.94 97 ARG A CA 1
ATOM 769 C C . ARG A 1 97 ? -8.232 9.595 6.121 1.00 82.94 97 ARG A C 1
ATOM 771 O O . ARG A 1 97 ? -7.352 9.779 5.286 1.00 82.94 97 ARG A O 1
ATOM 778 N N . GLN A 1 98 ? -9.519 9.502 5.797 1.00 78.88 98 GLN A N 1
ATOM 779 C CA . GLN A 1 98 ? -10.019 9.724 4.436 1.00 78.88 98 GLN A CA 1
ATOM 780 C C . GLN A 1 98 ? -9.843 11.180 3.992 1.00 78.88 98 GLN A C 1
ATOM 782 O O . GLN A 1 98 ? -9.485 11.417 2.844 1.00 78.88 98 GLN A O 1
ATOM 787 N N . GLU A 1 99 ? -10.034 12.146 4.888 1.00 78.44 99 GLU A N 1
ATOM 788 C CA . GLU A 1 99 ? -9.778 13.562 4.602 1.00 78.44 99 GLU A CA 1
ATOM 789 C C . GLU A 1 99 ? -8.290 13.820 4.329 1.00 78.44 99 GLU A C 1
ATOM 791 O O . GLU A 1 99 ? -7.944 14.453 3.334 1.00 78.44 99 GLU A O 1
ATOM 796 N N . LEU A 1 100 ? -7.399 13.273 5.162 1.00 77.25 100 LEU A N 1
ATOM 797 C CA . LEU A 1 100 ? -5.951 13.472 5.035 1.00 77.25 100 LEU A CA 1
ATOM 798 C C . LEU A 1 100 ? -5.335 12.755 3.827 1.00 77.25 100 LEU A C 1
ATOM 800 O O . LEU A 1 100 ? -4.401 13.266 3.215 1.00 77.25 100 LEU A O 1
ATOM 804 N N . ILE A 1 101 ? -5.821 11.559 3.490 1.00 75.31 101 ILE A N 1
ATOM 805 C CA . ILE A 1 101 ? -5.304 10.758 2.365 1.00 75.31 101 ILE A CA 1
ATOM 806 C C . ILE A 1 101 ? -6.012 11.136 1.045 1.00 75.31 101 ILE A C 1
ATOM 808 O O . ILE A 1 101 ? -5.601 10.713 -0.039 1.00 75.31 101 ILE A O 1
ATOM 812 N N . GLY A 1 102 ? -7.048 11.978 1.118 1.00 66.69 102 GLY A N 1
ATOM 813 C CA . GLY A 1 102 ? -8.006 12.185 0.040 1.00 66.69 102 GLY A CA 1
ATOM 814 C C . GLY A 1 102 ? -8.899 10.956 -0.142 1.00 66.69 102 GLY A C 1
ATOM 815 O O . GLY A 1 102 ? -8.580 9.849 0.308 1.00 66.69 102 GLY A O 1
ATOM 816 N N . SER A 1 103 ? -10.034 11.137 -0.825 1.00 67.88 103 SER A N 1
ATOM 817 C CA . SER A 1 103 ? -10.950 10.025 -1.098 1.00 67.88 103 SER A CA 1
ATOM 818 C C . SER A 1 103 ? -10.171 8.835 -1.689 1.00 67.88 103 SER A C 1
ATOM 820 O O . SER A 1 103 ? -9.360 9.031 -2.608 1.00 67.88 103 SER A O 1
ATOM 822 N N . PRO A 1 104 ? -10.367 7.602 -1.178 1.00 64.50 104 PRO A N 1
ATOM 823 C CA . PRO A 1 104 ? -9.635 6.423 -1.642 1.00 64.50 104 PRO A CA 1
ATOM 824 C C . PRO A 1 104 ? -9.769 6.222 -3.156 1.00 64.50 104 PRO A C 1
ATOM 826 O O . PRO A 1 104 ? -8.837 5.724 -3.788 1.00 64.50 104 PRO A O 1
ATOM 829 N N . ASP A 1 105 ? -10.873 6.680 -3.742 1.00 67.12 105 ASP A N 1
ATOM 830 C CA . ASP A 1 105 ? -11.119 6.624 -5.179 1.00 67.12 105 ASP A CA 1
ATOM 831 C C . ASP A 1 105 ? -10.222 7.590 -5.958 1.00 67.12 105 ASP A C 1
ATOM 833 O O . ASP A 1 105 ? -9.707 7.241 -7.019 1.00 67.12 105 ASP A O 1
ATOM 837 N N . PHE A 1 106 ? -9.961 8.785 -5.419 1.00 66.12 106 PHE A N 1
ATOM 838 C CA . PHE A 1 106 ? -9.107 9.778 -6.069 1.00 66.12 106 PHE A CA 1
ATOM 839 C C . PHE A 1 106 ? -7.633 9.355 -6.042 1.00 66.12 106 PHE A C 1
ATOM 841 O O . PHE A 1 106 ? -6.963 9.396 -7.072 1.00 66.12 106 PHE A O 1
ATOM 848 N N . SER A 1 107 ? -7.133 8.863 -4.903 1.00 70.38 107 SER A N 1
ATOM 849 C CA . SER A 1 107 ? -5.733 8.419 -4.781 1.00 70.38 107 SER A CA 1
ATOM 850 C C . SER A 1 107 ? -5.429 7.150 -5.591 1.00 70.38 107 SER A C 1
ATOM 852 O O . SER A 1 107 ? -4.330 6.991 -6.131 1.00 70.38 107 SER A O 1
ATOM 854 N N . GLN A 1 108 ? -6.392 6.230 -5.707 1.00 72.12 108 GLN A N 1
ATOM 855 C CA . GLN A 1 108 ? -6.266 5.058 -6.575 1.00 72.12 108 GLN A CA 1
ATOM 856 C C . GLN A 1 108 ? -6.349 5.443 -8.050 1.00 72.12 108 GLN A C 1
ATOM 858 O O . GLN A 1 108 ? -5.541 4.967 -8.849 1.00 72.12 108 GLN A O 1
ATOM 863 N N . ARG A 1 109 ? -7.277 6.334 -8.415 1.00 72.94 109 ARG A N 1
ATOM 864 C CA . ARG A 1 109 ? -7.407 6.834 -9.785 1.00 72.94 109 ARG A CA 1
ATOM 865 C C . ARG A 1 109 ? -6.158 7.591 -10.233 1.00 72.94 109 ARG A C 1
ATOM 867 O O . ARG A 1 109 ? -5.675 7.329 -11.327 1.00 72.94 109 ARG A O 1
ATOM 874 N N . GLN A 1 110 ? -5.589 8.445 -9.382 1.00 78.19 110 GLN A N 1
ATOM 875 C CA . GLN A 1 110 ? -4.363 9.181 -9.693 1.00 78.19 110 GLN A CA 1
ATOM 876 C C . GLN A 1 110 ? -3.176 8.240 -9.935 1.00 78.19 110 GLN A C 1
ATOM 878 O O . GLN A 1 110 ? -2.424 8.438 -10.884 1.00 78.19 110 GLN A O 1
ATOM 883 N N . ARG A 1 111 ? -3.031 7.179 -9.127 1.00 79.25 111 ARG A N 1
ATOM 884 C CA . ARG A 1 111 ? -1.988 6.161 -9.337 1.00 79.25 111 ARG A CA 1
ATOM 885 C C . ARG A 1 111 ? -2.167 5.384 -10.638 1.00 79.25 111 ARG A C 1
ATOM 887 O O . ARG A 1 111 ? -1.177 5.125 -11.313 1.00 79.25 111 ARG A O 1
ATOM 894 N N . ARG A 1 112 ? -3.405 5.033 -11.002 1.00 77.19 112 ARG A N 1
ATOM 895 C CA . ARG A 1 112 ? -3.691 4.379 -12.290 1.00 77.19 112 ARG A CA 1
ATOM 896 C C . ARG A 1 112 ? -3.330 5.285 -13.465 1.00 77.19 112 ARG A C 1
ATOM 898 O O . ARG A 1 112 ? -2.593 4.850 -14.336 1.00 77.19 112 ARG A O 1
ATOM 905 N N . ILE A 1 113 ? -3.756 6.550 -13.429 1.00 78.50 113 ILE A N 1
ATOM 906 C CA . ILE A 1 113 ? -3.437 7.535 -14.474 1.00 78.50 113 ILE A CA 1
ATOM 907 C C . ILE A 1 113 ? -1.920 7.728 -14.602 1.00 78.50 113 ILE A C 1
ATOM 909 O O . ILE A 1 113 ? -1.404 7.711 -15.714 1.00 78.50 113 ILE A O 1
ATOM 913 N N . ALA A 1 114 ? -1.197 7.869 -13.486 1.00 82.00 114 ALA A N 1
ATOM 914 C CA . ALA A 1 114 ? 0.260 8.004 -13.507 1.00 82.00 114 ALA A CA 1
ATOM 915 C C . ALA A 1 114 ? 0.940 6.763 -14.114 1.00 82.00 114 ALA A C 1
ATOM 917 O O . ALA A 1 114 ? 1.755 6.890 -15.018 1.00 82.00 114 ALA A O 1
ATOM 918 N N . SER A 1 115 ? 0.535 5.557 -13.699 1.00 86.81 115 SER A N 1
ATOM 919 C CA . SER A 1 115 ? 1.069 4.310 -14.262 1.00 86.81 115 SER A CA 1
ATOM 920 C C . SER A 1 115 ? 0.779 4.159 -15.757 1.00 86.81 115 SER A C 1
ATOM 922 O O . SER A 1 115 ? 1.613 3.626 -16.486 1.00 86.81 115 SER A O 1
ATOM 924 N N . GLU A 1 116 ? -0.397 4.584 -16.221 1.00 85.75 116 GLU A N 1
ATOM 925 C CA . GLU A 1 116 ? -0.752 4.571 -17.642 1.00 85.75 116 GLU A CA 1
ATOM 926 C C . GLU A 1 116 ? 0.101 5.573 -18.434 1.00 85.75 116 GLU A C 1
ATOM 928 O O . GLU A 1 116 ? 0.600 5.240 -19.508 1.00 85.75 116 GLU A O 1
ATOM 933 N N . GLN A 1 117 ? 0.333 6.774 -17.896 1.00 86.06 117 GLN A N 1
ATOM 934 C CA . GLN A 1 117 ? 1.205 7.781 -18.510 1.00 86.06 117 GLN A CA 1
ATOM 935 C C . GLN A 1 117 ? 2.669 7.325 -18.579 1.00 86.06 117 GLN A C 1
ATOM 937 O O . GLN A 1 117 ? 3.316 7.503 -19.614 1.00 86.06 117 GLN A O 1
ATOM 942 N N . ASP A 1 118 ? 3.177 6.682 -17.530 1.00 85.31 118 ASP A N 1
ATOM 943 C CA . ASP A 1 118 ? 4.533 6.126 -17.500 1.00 85.31 118 ASP A CA 1
ATOM 944 C C . ASP A 1 118 ? 4.689 4.977 -18.509 1.00 85.31 118 ASP A C 1
ATOM 946 O O . ASP A 1 118 ? 5.680 4.896 -19.237 1.00 85.31 118 ASP A O 1
ATOM 950 N N . ALA A 1 119 ? 3.674 4.115 -18.633 1.00 83.75 119 ALA A N 1
ATOM 951 C CA . ALA A 1 119 ? 3.667 3.056 -19.638 1.00 83.75 119 ALA A CA 1
ATOM 952 C C . ALA A 1 119 ? 3.660 3.624 -21.069 1.00 83.75 119 ALA A C 1
ATOM 954 O O . ALA A 1 119 ? 4.386 3.134 -21.938 1.00 83.75 119 ALA A O 1
ATOM 955 N N . LEU A 1 120 ? 2.872 4.677 -21.317 1.00 87.94 120 LEU A N 1
ATOM 956 C CA . LEU A 1 120 ? 2.813 5.342 -22.620 1.00 87.94 120 LEU A CA 1
ATOM 957 C C . LEU A 1 120 ? 4.130 6.038 -22.972 1.00 87.94 120 LEU A C 1
ATOM 959 O O . LEU A 1 120 ? 4.614 5.883 -24.094 1.00 87.94 120 LEU A O 1
ATOM 963 N N . THR A 1 121 ? 4.729 6.772 -22.034 1.00 85.25 121 THR A N 1
ATOM 964 C CA . THR A 1 121 ? 6.015 7.451 -22.260 1.00 85.25 121 THR A CA 1
ATOM 965 C C . THR A 1 121 ? 7.147 6.445 -22.478 1.00 85.25 121 THR A C 1
ATOM 967 O O . THR A 1 121 ? 7.915 6.596 -23.430 1.00 85.25 121 THR A O 1
ATOM 970 N N . GLY A 1 122 ? 7.193 5.356 -21.703 1.00 88.00 122 GLY A N 1
ATOM 971 C CA . GLY A 1 122 ? 8.140 4.259 -21.917 1.00 88.00 122 GLY A CA 1
ATOM 972 C C . GLY A 1 122 ? 7.987 3.594 -23.291 1.00 88.00 122 GLY A C 1
ATOM 973 O O . GLY A 1 122 ? 8.973 3.388 -24.000 1.00 88.00 122 GLY A O 1
ATOM 974 N N . ALA A 1 123 ? 6.754 3.312 -23.726 1.00 87.75 123 ALA A N 1
ATOM 975 C CA . ALA A 1 123 ? 6.497 2.732 -25.046 1.00 87.75 123 ALA A CA 1
ATOM 976 C C . ALA A 1 123 ? 6.896 3.674 -26.199 1.00 87.75 123 ALA A C 1
ATOM 978 O O . ALA A 1 123 ? 7.419 3.218 -27.225 1.00 87.75 123 ALA A O 1
ATOM 979 N N . GLN A 1 124 ? 6.681 4.984 -26.040 1.00 90.56 124 GLN A N 1
ATOM 980 C CA . GLN A 1 124 ? 7.100 5.993 -27.014 1.00 90.56 124 GLN A CA 1
ATOM 981 C C . GLN A 1 124 ? 8.625 6.059 -27.149 1.00 90.56 124 GLN A C 1
ATOM 983 O O . GLN A 1 124 ? 9.122 6.081 -28.277 1.00 90.56 124 GLN A O 1
ATOM 988 N N . ASP A 1 125 ? 9.368 6.026 -26.040 1.00 91.81 125 ASP A N 1
ATOM 989 C CA . ASP A 1 125 ? 10.834 6.064 -26.073 1.00 91.81 125 ASP A CA 1
ATOM 990 C C . ASP A 1 125 ? 11.431 4.794 -26.701 1.00 91.81 125 ASP A C 1
ATOM 992 O O . ASP A 1 125 ? 12.276 4.874 -27.598 1.00 91.81 125 ASP A O 1
ATOM 996 N N . VAL A 1 126 ? 10.910 3.612 -26.347 1.00 92.75 126 VAL A N 1
ATOM 997 C CA . VAL A 1 126 ? 11.308 2.342 -26.986 1.00 92.75 126 VAL A CA 1
ATOM 998 C C . VAL A 1 126 ? 11.059 2.390 -28.495 1.00 92.75 126 VAL A C 1
ATOM 1000 O O . VAL A 1 126 ? 11.939 2.047 -29.289 1.00 92.75 126 VAL A O 1
ATOM 1003 N N . THR A 1 127 ? 9.889 2.875 -28.914 1.00 94.56 127 THR A N 1
ATOM 1004 C CA . THR A 1 127 ? 9.545 3.006 -30.337 1.00 94.56 127 THR A CA 1
ATOM 1005 C C . THR A 1 127 ? 10.459 4.009 -31.049 1.00 94.56 127 THR A C 1
ATOM 1007 O O . THR A 1 127 ? 10.907 3.759 -32.172 1.00 94.56 127 THR A O 1
ATOM 1010 N N . ALA A 1 128 ? 10.786 5.131 -30.404 1.00 94.25 128 ALA A N 1
ATOM 1011 C CA . ALA A 1 128 ? 11.698 6.133 -30.944 1.00 94.25 128 ALA A CA 1
ATOM 1012 C C . ALA A 1 128 ? 13.134 5.599 -31.067 1.00 94.25 128 ALA A C 1
ATOM 1014 O O . ALA A 1 128 ? 13.810 5.868 -32.063 1.00 94.25 128 ALA A O 1
ATOM 1015 N N . SER A 1 129 ? 13.599 4.826 -30.086 1.00 96.19 129 SER A N 1
ATOM 1016 C CA . SER A 1 129 ? 14.897 4.149 -30.120 1.00 96.19 129 SER A CA 1
ATOM 1017 C C . SER A 1 129 ? 14.970 3.143 -31.272 1.00 96.19 129 SER A C 1
ATOM 1019 O O . SER A 1 129 ? 15.862 3.239 -32.114 1.00 96.19 129 SER A O 1
ATOM 1021 N N . LEU A 1 130 ? 13.964 2.272 -31.419 1.00 96.12 130 LEU A N 1
ATOM 1022 C CA . LEU A 1 130 ? 13.886 1.315 -32.531 1.00 96.12 130 LEU A CA 1
ATOM 1023 C C . LEU A 1 130 ? 13.885 2.004 -33.901 1.00 96.12 130 LEU A C 1
ATOM 1025 O O . LEU A 1 130 ? 14.540 1.538 -34.836 1.00 96.12 130 LEU A O 1
ATOM 1029 N N . ARG A 1 131 ? 13.189 3.139 -34.034 1.00 96.12 131 ARG A N 1
ATOM 1030 C CA . ARG A 1 131 ? 13.187 3.930 -35.272 1.00 96.12 131 ARG A CA 1
ATOM 1031 C C . ARG A 1 131 ? 14.576 4.484 -35.598 1.00 96.12 131 ARG A C 1
ATOM 1033 O O . ARG A 1 131 ? 14.987 4.402 -36.755 1.00 96.12 131 ARG A O 1
ATOM 1040 N N . ARG A 1 132 ? 15.302 4.990 -34.594 1.00 96.56 132 ARG A N 1
ATOM 1041 C CA . ARG A 1 132 ? 16.695 5.446 -34.742 1.00 96.56 132 ARG A CA 1
ATOM 1042 C C . ARG A 1 132 ? 17.614 4.294 -35.150 1.00 96.56 132 ARG A C 1
ATOM 1044 O O . ARG A 1 132 ? 18.366 4.431 -36.111 1.00 96.56 132 ARG A O 1
ATOM 1051 N N . THR A 1 133 ? 17.504 3.135 -34.501 1.00 95.94 133 THR A N 1
ATOM 1052 C CA . THR A 1 133 ? 18.291 1.943 -34.856 1.00 95.94 133 THR A CA 1
ATOM 1053 C C . THR A 1 133 ? 18.009 1.481 -36.284 1.00 95.94 133 THR A C 1
ATOM 1055 O O . THR A 1 133 ? 18.946 1.188 -37.023 1.00 95.94 133 THR A O 1
ATOM 1058 N N . LYS A 1 134 ? 16.741 1.482 -36.719 1.00 95.88 134 LYS A N 1
ATOM 1059 C CA . LYS A 1 134 ? 16.369 1.160 -38.105 1.00 95.88 134 LYS A CA 1
ATOM 1060 C C . LYS A 1 134 ? 17.024 2.114 -39.111 1.00 95.88 134 LYS A C 1
ATOM 1062 O O . LYS A 1 134 ? 17.504 1.659 -40.144 1.00 95.88 134 LYS A O 1
ATOM 1067 N N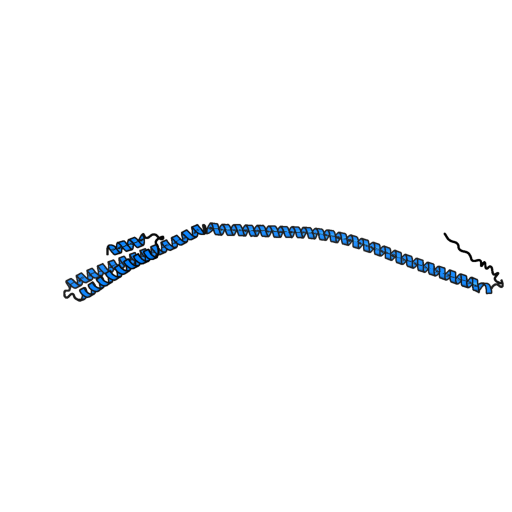 . GLN A 1 135 ? 17.050 3.415 -38.816 1.00 96.56 135 GLN A N 1
ATOM 1068 C CA . GLN A 1 135 ? 17.699 4.414 -39.674 1.00 96.56 135 GLN A CA 1
ATOM 1069 C C . GLN A 1 135 ? 19.215 4.194 -39.759 1.00 96.56 135 GLN A C 1
ATOM 1071 O O . GLN A 1 135 ? 19.761 4.173 -40.858 1.00 96.56 135 GLN A O 1
ATOM 1076 N N . LEU A 1 136 ? 19.879 3.946 -38.628 1.00 97.56 136 LEU A N 1
ATOM 1077 C CA . LEU A 1 136 ? 21.314 3.640 -38.603 1.00 97.56 136 LEU A CA 1
ATOM 1078 C C . LEU A 1 136 ? 21.645 2.347 -39.359 1.00 97.56 136 LEU A C 1
ATOM 1080 O O . LEU A 1 136 ? 22.634 2.289 -40.082 1.00 97.56 136 LEU A O 1
ATOM 1084 N N . MET A 1 137 ? 20.816 1.307 -39.236 1.00 96.50 137 MET A N 1
ATOM 1085 C CA . MET A 1 137 ? 20.998 0.071 -40.002 1.00 96.50 137 MET A CA 1
ATOM 1086 C C . MET A 1 137 ? 20.846 0.294 -41.508 1.00 96.50 137 MET A C 1
ATOM 1088 O O . MET A 1 137 ? 21.644 -0.244 -42.269 1.00 96.50 137 MET A O 1
ATOM 1092 N N . ALA A 1 138 ? 19.873 1.101 -41.941 1.00 97.19 138 ALA A N 1
ATOM 1093 C CA . ALA A 1 138 ? 19.731 1.457 -43.352 1.00 97.19 138 ALA A CA 1
ATOM 1094 C C . ALA A 1 138 ? 20.986 2.177 -43.877 1.00 97.19 138 ALA A C 1
ATOM 1096 O O . ALA A 1 138 ? 21.516 1.800 -44.919 1.00 97.19 138 ALA A O 1
ATOM 1097 N N . GLN A 1 139 ? 21.529 3.119 -43.101 1.00 96.12 139 GLN A N 1
ATOM 1098 C CA . GLN A 1 139 ? 22.774 3.808 -43.443 1.00 96.12 139 GLN A CA 1
ATOM 1099 C C . GLN A 1 139 ? 23.978 2.851 -43.508 1.00 96.12 139 GLN A C 1
ATOM 1101 O O . GLN A 1 139 ? 24.779 2.922 -44.438 1.00 96.12 139 GLN A O 1
ATOM 1106 N N . ASN A 1 140 ? 24.098 1.919 -42.558 1.00 96.69 140 ASN A N 1
ATOM 1107 C CA . ASN A 1 140 ? 25.155 0.903 -42.578 1.00 96.69 140 ASN A CA 1
ATOM 1108 C C . ASN A 1 140 ? 25.046 -0.013 -43.811 1.00 96.69 140 ASN A C 1
ATOM 1110 O O . ASN A 1 140 ? 26.063 -0.403 -44.387 1.00 96.69 140 ASN A O 1
ATOM 1114 N N . LEU A 1 141 ? 23.830 -0.348 -44.253 1.00 96.75 141 LEU A N 1
ATOM 1115 C CA . LEU A 1 141 ? 23.620 -1.123 -45.480 1.00 96.75 141 LEU A CA 1
ATOM 1116 C C . LEU A 1 141 ? 24.057 -0.348 -46.730 1.00 96.75 141 LEU A C 1
ATOM 1118 O O . LEU A 1 141 ? 24.750 -0.901 -47.581 1.00 96.75 141 LEU A O 1
ATOM 1122 N N . GLU A 1 142 ? 23.731 0.939 -46.824 1.00 94.62 142 GLU A N 1
ATOM 1123 C CA . GLU A 1 142 ? 24.198 1.792 -47.926 1.00 94.62 142 GLU A CA 1
ATOM 1124 C C . GLU A 1 142 ? 25.730 1.911 -47.940 1.00 94.62 142 GLU A C 1
ATOM 1126 O O . GLU A 1 142 ? 26.366 1.752 -48.985 1.00 94.62 142 GLU A O 1
ATOM 1131 N N . GLN A 1 143 ? 26.344 2.104 -46.769 1.00 95.50 143 GLN A N 1
ATOM 1132 C CA . GLN A 1 143 ? 27.797 2.188 -46.636 1.00 95.50 143 GLN A CA 1
ATOM 1133 C C . GLN A 1 143 ? 28.491 0.872 -47.019 1.00 95.50 143 GLN A C 1
ATOM 1135 O O . GLN A 1 143 ? 29.492 0.880 -47.739 1.00 95.50 143 GLN A O 1
ATOM 1140 N N . THR A 1 144 ? 27.968 -0.272 -46.567 1.00 95.12 144 THR A N 1
ATOM 1141 C CA . THR A 1 144 ? 28.528 -1.588 -46.919 1.00 95.12 144 THR A CA 1
ATOM 1142 C C . THR A 1 144 ? 28.407 -1.871 -48.413 1.00 95.12 144 THR A C 1
ATOM 1144 O O . THR A 1 144 ? 29.366 -2.365 -49.006 1.00 95.12 144 THR A O 1
ATOM 1147 N N . HIS A 1 145 ? 27.300 -1.485 -49.054 1.00 94.69 145 HIS A N 1
ATOM 1148 C CA . HIS A 1 145 ? 27.153 -1.583 -50.506 1.00 94.69 145 HIS A CA 1
ATOM 1149 C C . HIS A 1 145 ? 28.194 -0.732 -51.253 1.00 94.69 145 HIS A C 1
ATOM 1151 O O . HIS A 1 145 ? 28.857 -1.227 -52.170 1.00 94.69 145 HIS A O 1
ATOM 1157 N N . GLY A 1 146 ? 28.407 0.514 -50.815 1.00 92.12 146 GLY A N 1
ATOM 1158 C CA . GLY A 1 146 ? 29.455 1.386 -51.351 1.00 92.12 146 GLY A CA 1
ATOM 1159 C C . GLY A 1 146 ? 30.846 0.755 -51.245 1.00 92.12 146 GLY A C 1
ATOM 1160 O O . GLY A 1 146 ? 31.567 0.676 -52.241 1.00 92.12 146 GLY A O 1
ATOM 1161 N N . ASN A 1 147 ? 31.195 0.205 -50.081 1.00 94.25 147 ASN A N 1
ATOM 1162 C CA . ASN A 1 147 ? 32.482 -0.461 -49.869 1.00 94.25 147 ASN A CA 1
ATOM 1163 C C . ASN A 1 147 ? 32.663 -1.696 -50.763 1.00 94.25 147 ASN A C 1
ATOM 1165 O O . ASN A 1 147 ? 33.742 -1.887 -51.322 1.00 94.25 147 ASN A O 1
ATOM 1169 N N . ILE A 1 148 ? 31.618 -2.510 -50.953 1.00 95.69 148 ILE A N 1
ATOM 1170 C CA . ILE A 1 148 ? 31.665 -3.664 -51.865 1.00 95.69 148 ILE A CA 1
ATOM 1171 C C . ILE A 1 148 ? 31.964 -3.207 -53.296 1.00 95.69 148 ILE A C 1
ATOM 1173 O O . ILE A 1 148 ? 32.772 -3.838 -53.975 1.00 95.69 148 ILE A O 1
ATOM 1177 N N . SER A 1 149 ? 31.369 -2.098 -53.749 1.00 93.69 149 SER A N 1
ATOM 1178 C CA . SER A 1 149 ? 31.641 -1.560 -55.089 1.00 93.69 149 SER A CA 1
ATOM 1179 C C . SER A 1 149 ? 33.107 -1.138 -55.262 1.00 93.69 149 SER A C 1
ATOM 1181 O O . SER A 1 149 ? 33.723 -1.443 -56.286 1.00 93.69 149 SER A O 1
ATOM 1183 N N . VAL A 1 150 ? 33.700 -0.524 -54.231 1.00 95.25 150 VAL A N 1
ATOM 1184 C CA . VAL A 1 150 ? 35.115 -0.128 -54.217 1.00 95.25 150 VAL A CA 1
ATOM 1185 C C . VAL A 1 150 ? 36.022 -1.356 -54.213 1.00 95.25 150 VAL A C 1
ATOM 1187 O O . VAL A 1 150 ? 36.975 -1.406 -54.988 1.00 95.25 150 VAL A O 1
ATOM 1190 N N . ILE A 1 151 ? 35.711 -2.374 -53.406 1.00 95.56 151 ILE A N 1
ATOM 1191 C CA . ILE A 1 151 ? 36.462 -3.639 -53.374 1.00 95.56 151 ILE A CA 1
ATOM 1192 C C . ILE A 1 151 ? 36.383 -4.346 -54.732 1.00 95.56 151 ILE A C 1
ATOM 1194 O O . ILE A 1 151 ? 37.399 -4.805 -55.247 1.00 95.56 151 ILE A O 1
ATOM 1198 N N . ALA A 1 152 ? 35.202 -4.393 -55.352 1.00 94.88 152 ALA A N 1
ATOM 1199 C CA . ALA A 1 152 ? 35.025 -4.984 -56.674 1.00 94.88 152 ALA A CA 1
ATOM 1200 C C . ALA A 1 152 ? 35.848 -4.246 -57.744 1.00 94.88 152 ALA A C 1
ATOM 1202 O O . ALA A 1 152 ? 36.487 -4.888 -58.577 1.00 94.88 152 ALA A O 1
ATOM 1203 N N . ALA A 1 153 ? 35.881 -2.910 -57.703 1.00 93.88 153 ALA A N 1
ATOM 1204 C CA . ALA A 1 153 ? 36.730 -2.111 -58.584 1.00 93.88 153 ALA A CA 1
ATOM 1205 C C . ALA A 1 153 ? 38.230 -2.347 -58.320 1.00 93.88 153 ALA A C 1
ATOM 1207 O O . ALA A 1 153 ? 39.003 -2.469 -59.269 1.00 93.88 153 ALA A O 1
ATOM 1208 N N . GLY A 1 154 ? 38.637 -2.464 -57.052 1.00 95.00 154 GLY A N 1
ATOM 1209 C CA . GLY A 1 154 ? 40.006 -2.802 -56.656 1.00 95.00 154 GLY A CA 1
ATOM 1210 C C . GLY A 1 154 ? 40.450 -4.169 -57.181 1.00 95.00 154 GLY A C 1
ATOM 1211 O O . GLY A 1 154 ? 41.509 -4.270 -57.790 1.00 95.00 154 GLY A O 1
ATOM 1212 N N . ASN A 1 155 ? 39.606 -5.195 -57.041 1.00 94.75 155 ASN A N 1
ATOM 1213 C CA . ASN A 1 155 ? 39.880 -6.537 -57.563 1.00 94.75 155 ASN A CA 1
ATOM 1214 C C . ASN A 1 155 ? 40.023 -6.555 -59.089 1.00 94.75 155 ASN A C 1
ATOM 1216 O O . ASN A 1 155 ? 40.893 -7.251 -59.601 1.00 94.75 155 ASN A O 1
ATOM 1220 N N . ARG A 1 156 ? 39.215 -5.774 -59.822 1.00 93.81 156 ARG A N 1
ATOM 1221 C CA . ARG A 1 156 ? 39.371 -5.641 -61.282 1.00 93.81 156 ARG A CA 1
ATOM 1222 C C . ARG A 1 156 ? 40.723 -5.042 -61.653 1.00 93.81 156 ARG A C 1
ATOM 1224 O O . ARG A 1 156 ? 41.424 -5.624 -62.466 1.00 93.81 156 ARG A O 1
ATOM 1231 N N . ARG A 1 157 ? 41.117 -3.943 -61.002 1.00 94.62 157 ARG A N 1
ATOM 1232 C CA . ARG A 1 157 ? 42.429 -3.312 -61.226 1.00 94.62 157 ARG A CA 1
ATOM 1233 C C . ARG A 1 157 ? 43.594 -4.235 -60.875 1.00 94.62 157 ARG A C 1
ATOM 1235 O O . ARG A 1 157 ? 44.614 -4.200 -61.547 1.00 94.62 157 ARG A O 1
ATOM 1242 N N . LEU A 1 158 ? 43.455 -5.049 -59.827 1.00 95.50 158 LEU A N 1
ATOM 1243 C CA . LEU A 1 158 ? 44.453 -6.064 -59.487 1.00 95.50 158 LEU A CA 1
ATOM 1244 C C . LEU A 1 158 ? 44.550 -7.150 -60.565 1.00 95.50 158 LEU A C 1
ATOM 1246 O O . LEU A 1 158 ? 45.660 -7.547 -60.890 1.00 95.50 158 LEU A O 1
ATOM 1250 N N . GLY A 1 159 ? 43.423 -7.586 -61.137 1.00 95.06 159 GLY A N 1
ATOM 1251 C CA . GLY A 1 159 ? 43.417 -8.505 -62.280 1.00 95.06 159 GLY A CA 1
ATOM 1252 C C . GLY A 1 159 ? 44.099 -7.906 -63.512 1.00 95.06 159 GLY A C 1
ATOM 1253 O O . GLY A 1 159 ? 44.986 -8.530 -64.076 1.00 95.06 159 GLY A O 1
ATOM 1254 N N . GLU A 1 160 ? 43.769 -6.660 -63.863 1.00 94.94 160 GLU A N 1
ATOM 1255 C CA . GLU A 1 160 ? 44.421 -5.930 -64.964 1.00 94.94 160 GLU A CA 1
ATOM 1256 C C . GLU A 1 160 ? 45.937 -5.788 -64.743 1.00 94.94 160 GLU A C 1
ATOM 1258 O O . GLU A 1 160 ? 46.727 -5.961 -65.669 1.00 94.94 160 GLU A O 1
ATOM 1263 N N . ALA A 1 161 ? 46.361 -5.498 -63.508 1.00 94.69 161 ALA A N 1
ATOM 1264 C CA . ALA A 1 161 ? 47.775 -5.415 -63.160 1.00 94.69 161 ALA A CA 1
ATOM 1265 C C . ALA A 1 161 ? 48.480 -6.782 -63.223 1.00 94.69 161 ALA A C 1
ATOM 1267 O O . ALA A 1 161 ? 49.642 -6.842 -63.620 1.00 94.69 161 ALA A O 1
ATOM 1268 N N . ASP A 1 162 ? 47.806 -7.870 -62.842 1.00 94.75 162 ASP A N 1
ATOM 1269 C CA . ASP A 1 162 ? 48.346 -9.229 -62.965 1.00 94.75 162 ASP A CA 1
ATOM 1270 C C . ASP A 1 162 ? 48.527 -9.624 -64.439 1.00 94.75 162 ASP A C 1
ATOM 1272 O O . ASP A 1 162 ? 49.605 -10.083 -64.824 1.00 94.75 162 ASP A O 1
ATOM 1276 N N . ASP A 1 163 ? 47.532 -9.339 -65.285 1.00 94.38 163 ASP A N 1
ATOM 1277 C CA . ASP A 1 163 ? 47.597 -9.573 -66.732 1.00 94.38 163 ASP A CA 1
ATOM 1278 C C . ASP A 1 163 ? 48.755 -8.791 -67.383 1.00 94.38 163 ASP A C 1
ATOM 1280 O O . ASP A 1 163 ? 49.535 -9.354 -68.160 1.00 94.38 163 ASP A O 1
ATOM 1284 N N . GLU A 1 164 ? 48.936 -7.517 -67.016 1.00 94.62 164 GLU A N 1
ATOM 1285 C CA . GLU A 1 164 ? 50.057 -6.684 -67.478 1.00 94.62 164 GLU A CA 1
ATOM 1286 C C . GLU A 1 164 ? 51.413 -7.254 -67.025 1.00 94.62 164 GLU A C 1
ATOM 1288 O O . GLU A 1 164 ? 52.357 -7.331 -67.815 1.00 94.62 164 GLU A O 1
ATOM 1293 N N . LEU A 1 165 ? 51.529 -7.735 -65.781 1.00 94.38 165 LEU A N 1
ATOM 1294 C CA . LEU A 1 165 ? 52.756 -8.375 -65.289 1.00 94.38 165 LEU A CA 1
ATOM 1295 C C . LEU A 1 165 ? 53.073 -9.679 -66.032 1.00 94.38 165 LEU A C 1
ATOM 1297 O O . LEU A 1 165 ? 54.245 -9.979 -66.291 1.00 94.38 165 LEU A O 1
ATOM 1301 N N . VAL A 1 166 ? 52.059 -10.472 -66.377 1.00 94.56 166 VAL A N 1
ATOM 1302 C CA . VAL A 1 166 ? 52.228 -11.670 -67.211 1.00 94.56 166 VAL A CA 1
ATOM 1303 C C . VAL A 1 166 ? 52.694 -11.282 -68.618 1.00 94.56 166 VAL A C 1
ATOM 1305 O O . VAL A 1 166 ? 53.633 -11.900 -69.135 1.00 94.56 166 VAL A O 1
ATOM 1308 N N . GLY A 1 167 ? 52.116 -10.226 -69.199 1.00 93.88 167 GLY A N 1
ATOM 1309 C CA . GLY A 1 167 ? 52.547 -9.646 -70.473 1.00 93.88 167 GLY A CA 1
ATOM 1310 C C . GLY A 1 167 ? 54.010 -9.194 -70.449 1.00 93.88 167 GLY A C 1
ATOM 1311 O O . GLY A 1 167 ? 54.813 -9.605 -71.289 1.00 93.88 167 GLY A O 1
ATOM 1312 N N . GLN A 1 168 ? 54.419 -8.452 -69.418 1.00 92.06 168 GLN A N 1
ATOM 1313 C CA . GLN A 1 168 ? 55.809 -8.018 -69.247 1.00 92.06 168 GLN A CA 1
ATOM 1314 C C . GLN A 1 168 ? 56.773 -9.202 -69.123 1.00 92.06 168 GLN A C 1
ATOM 1316 O O . GLN A 1 168 ? 57.823 -9.222 -69.768 1.00 92.06 168 GLN A O 1
ATOM 1321 N N . LYS A 1 169 ? 56.412 -10.244 -68.361 1.00 92.56 169 LYS A N 1
ATOM 1322 C CA . LYS A 1 169 ? 57.209 -11.482 -68.274 1.00 92.56 169 LYS A CA 1
ATOM 1323 C C . LYS A 1 169 ? 57.365 -12.172 -69.631 1.00 92.56 169 LYS A C 1
ATOM 1325 O O . LYS A 1 169 ? 58.400 -12.795 -69.876 1.00 92.56 169 LYS A O 1
ATOM 1330 N N . GLN A 1 170 ? 56.364 -12.103 -70.507 1.00 90.94 170 GLN A N 1
ATOM 1331 C CA . GLN A 1 170 ? 56.467 -12.629 -71.869 1.00 90.94 170 GLN A CA 1
ATOM 1332 C C . GLN A 1 170 ? 57.483 -11.828 -72.697 1.00 90.94 170 GLN A C 1
ATOM 1334 O O . GLN A 1 170 ? 58.392 -12.430 -73.268 1.00 90.94 170 GLN A O 1
ATOM 1339 N N . HIS A 1 171 ? 57.424 -10.495 -72.662 1.00 89.12 171 HIS A N 1
ATOM 1340 C CA . HIS A 1 171 ? 58.403 -9.645 -73.346 1.00 89.12 171 HIS A CA 1
ATOM 1341 C C . HIS A 1 171 ? 59.835 -9.846 -72.835 1.00 89.12 171 HIS A C 1
ATOM 1343 O O . HIS A 1 171 ? 60.768 -9.933 -73.632 1.00 89.12 171 HIS A O 1
ATOM 1349 N N . PHE A 1 172 ? 60.033 -10.006 -71.521 1.00 90.62 172 PHE A N 1
ATOM 1350 C CA . PHE A 1 172 ? 61.356 -10.329 -70.974 1.00 90.62 172 PHE A CA 1
ATOM 1351 C C . PHE A 1 172 ? 61.875 -11.690 -71.458 1.00 90.62 172 PHE A C 1
ATOM 1353 O O . PHE A 1 172 ? 63.065 -11.820 -71.749 1.00 90.62 172 PHE A O 1
ATOM 1360 N N . ARG A 1 173 ? 61.006 -12.703 -71.591 1.00 89.94 173 ARG A N 1
ATOM 1361 C CA . ARG A 1 173 ? 61.389 -14.007 -72.164 1.00 89.94 173 ARG A CA 1
ATOM 1362 C C . ARG A 1 173 ? 61.793 -13.887 -73.631 1.00 89.94 173 ARG A C 1
ATOM 1364 O O . ARG A 1 173 ? 62.805 -14.467 -74.023 1.00 89.94 173 ARG A O 1
ATOM 1371 N N . GLU A 1 174 ? 61.048 -13.123 -74.421 1.00 92.44 174 GLU A N 1
ATOM 1372 C CA . GLU A 1 174 ? 61.356 -12.864 -75.833 1.00 92.44 174 GLU A CA 1
ATOM 1373 C C . GLU A 1 174 ? 62.682 -12.113 -75.995 1.00 92.44 174 GLU A C 1
ATOM 1375 O O . GLU A 1 174 ? 63.538 -12.537 -76.775 1.00 92.44 174 GLU A O 1
ATOM 1380 N N . ALA A 1 175 ? 62.899 -11.063 -75.199 1.00 91.12 175 ALA A N 1
ATOM 1381 C CA . ALA A 1 175 ? 64.149 -10.307 -75.175 1.00 91.12 175 ALA A CA 1
ATOM 1382 C C . ALA A 1 175 ? 65.348 -11.180 -74.762 1.00 91.12 175 ALA A C 1
ATOM 1384 O O . ALA A 1 175 ? 66.419 -11.106 -75.364 1.00 91.12 175 ALA A O 1
ATOM 1385 N N . HIS A 1 176 ? 65.186 -12.067 -73.776 1.00 91.12 176 HIS A N 1
ATOM 1386 C CA . HIS A 1 176 ? 66.231 -13.031 -73.427 1.00 91.12 176 HIS A CA 1
ATOM 1387 C C . HIS A 1 176 ? 66.495 -14.049 -74.543 1.00 91.12 176 HIS A C 1
ATOM 1389 O O . HIS A 1 176 ? 67.650 -14.410 -74.779 1.00 91.12 176 HIS A O 1
ATOM 1395 N N . GLY A 1 177 ? 65.452 -14.498 -75.246 1.00 90.75 177 GLY A N 1
ATOM 1396 C CA . GLY A 1 177 ? 65.577 -15.380 -76.405 1.00 90.75 177 GLY A CA 1
ATOM 1397 C C . GLY A 1 177 ? 66.382 -14.735 -77.534 1.00 90.75 177 GLY A C 1
ATOM 1398 O O . GLY A 1 177 ? 67.328 -15.350 -78.034 1.00 90.75 177 GLY A O 1
ATOM 1399 N N . SER A 1 178 ? 66.067 -13.480 -77.874 1.00 90.50 178 SER A N 1
ATOM 1400 C CA . SER A 1 178 ? 66.767 -12.722 -78.917 1.00 90.50 178 SER A CA 1
ATOM 1401 C C . SER A 1 178 ? 68.221 -12.414 -78.536 1.00 90.50 178 SER A C 1
ATOM 1403 O O . SER A 1 178 ? 69.128 -12.623 -79.345 1.00 90.50 178 SER A O 1
ATOM 1405 N N . LEU A 1 179 ? 68.490 -12.042 -77.280 1.00 88.94 179 LEU A N 1
ATOM 1406 C CA . LEU A 1 179 ? 69.856 -11.924 -76.753 1.00 88.94 179 LEU A CA 1
ATOM 1407 C C . LEU A 1 179 ? 70.611 -13.259 -76.825 1.00 88.94 179 LEU A C 1
ATOM 1409 O O . LEU A 1 179 ? 71.791 -13.292 -77.176 1.00 88.94 179 LEU A O 1
ATOM 1413 N N . GLY A 1 180 ? 69.939 -14.377 -76.544 1.00 88.75 180 GLY A N 1
ATOM 1414 C CA . GLY A 1 180 ? 70.504 -15.718 -76.676 1.00 88.75 180 GLY A CA 1
ATOM 1415 C C . GLY A 1 180 ? 70.860 -16.082 -78.121 1.00 88.75 180 GLY A C 1
ATOM 1416 O O . GLY A 1 180 ? 71.889 -16.725 -78.353 1.00 88.75 180 GLY A O 1
ATOM 1417 N N . THR A 1 181 ? 70.049 -15.663 -79.099 1.00 90.12 181 THR A N 1
ATOM 1418 C CA . THR A 1 181 ? 70.366 -15.832 -80.526 1.00 90.12 181 THR A CA 1
ATOM 1419 C C . THR A 1 181 ? 71.496 -14.916 -80.972 1.00 90.12 181 THR A C 1
ATOM 1421 O O . THR A 1 181 ? 72.411 -15.399 -81.627 1.00 90.12 181 THR A O 1
ATOM 1424 N N . LEU A 1 182 ? 71.508 -13.646 -80.547 1.00 87.62 182 LEU A N 1
ATOM 1425 C CA . LEU A 1 182 ? 72.593 -12.706 -80.853 1.00 87.62 182 LEU A CA 1
ATOM 1426 C C . LEU A 1 182 ? 73.925 -13.186 -80.273 1.00 87.62 182 LEU A C 1
ATOM 1428 O O . LEU A 1 182 ? 74.944 -13.149 -80.953 1.00 87.62 182 LEU A O 1
ATOM 1432 N N . LYS A 1 183 ? 73.923 -13.724 -79.047 1.00 87.44 183 LYS A N 1
ATOM 1433 C CA . LYS A 1 183 ? 75.113 -14.325 -78.432 1.00 87.44 183 LYS A CA 1
ATOM 1434 C C . LYS A 1 183 ? 75.610 -15.551 -79.205 1.00 87.44 183 LYS A C 1
ATOM 1436 O O . LYS A 1 183 ? 76.819 -15.729 -79.341 1.00 87.44 183 LYS A O 1
ATOM 1441 N N . ARG A 1 184 ? 74.702 -16.394 -79.715 1.00 83.56 184 ARG A N 1
ATOM 1442 C CA . ARG A 1 184 ? 75.056 -17.529 -80.585 1.00 83.56 184 ARG A CA 1
ATOM 1443 C C . ARG A 1 184 ? 75.606 -17.063 -81.928 1.00 83.56 184 ARG A C 1
ATOM 1445 O O . ARG A 1 184 ? 76.635 -17.583 -82.337 1.00 83.56 184 ARG A O 1
ATOM 1452 N N . GLN A 1 185 ? 74.978 -16.074 -82.561 1.00 82.12 185 GLN A N 1
ATOM 1453 C CA . GLN A 1 185 ? 75.453 -15.486 -83.812 1.00 82.12 185 GLN A CA 1
ATOM 1454 C C . GLN A 1 185 ? 76.856 -14.900 -83.629 1.00 82.12 185 GLN A C 1
ATOM 1456 O O . GLN A 1 185 ? 77.756 -15.270 -84.363 1.00 82.12 185 GLN A O 1
ATOM 1461 N N . ALA A 1 186 ? 77.086 -14.115 -82.572 1.00 83.62 186 ALA A N 1
ATOM 1462 C CA . ALA A 1 186 ? 78.404 -13.568 -82.252 1.00 83.62 186 ALA A CA 1
ATOM 1463 C C . ALA A 1 186 ? 79.460 -14.658 -81.987 1.00 83.62 186 ALA A C 1
ATOM 1465 O O . ALA A 1 186 ? 80.630 -14.492 -82.323 1.00 83.62 186 ALA A O 1
ATOM 1466 N N . MET A 1 187 ? 79.070 -15.792 -81.394 1.00 77.69 187 MET A N 1
ATOM 1467 C CA . MET A 1 187 ? 79.958 -16.947 -81.241 1.00 77.69 187 MET A CA 1
ATOM 1468 C C . MET A 1 187 ? 80.252 -17.611 -82.597 1.00 77.69 187 MET A C 1
ATOM 1470 O O . MET A 1 187 ? 81.407 -17.917 -82.877 1.00 77.69 187 MET A O 1
ATOM 1474 N N . ILE A 1 188 ? 79.242 -17.803 -83.449 1.00 79.25 188 ILE A N 1
ATOM 1475 C CA . ILE A 1 188 ? 79.405 -18.361 -84.799 1.00 79.25 188 ILE A CA 1
ATOM 1476 C C . ILE A 1 188 ? 80.242 -17.429 -85.676 1.00 79.25 188 ILE A C 1
ATOM 1478 O O . ILE A 1 188 ? 81.143 -17.913 -86.337 1.00 79.25 188 ILE A O 1
ATOM 1482 N N . ASP A 1 189 ? 80.050 -16.116 -85.646 1.00 74.81 189 ASP A N 1
ATOM 1483 C CA . ASP A 1 189 ? 80.884 -15.179 -86.409 1.00 74.81 189 ASP A CA 1
ATOM 1484 C C . ASP A 1 189 ? 82.343 -15.215 -85.927 1.00 74.81 189 ASP A C 1
ATOM 1486 O O . ASP A 1 189 ? 83.279 -15.140 -86.721 1.00 74.81 189 ASP A O 1
ATOM 1490 N N . ARG A 1 190 ? 82.559 -15.417 -84.620 1.00 73.12 190 ARG A N 1
ATOM 1491 C CA . ARG A 1 190 ? 83.900 -15.540 -84.033 1.00 73.12 190 ARG A CA 1
ATOM 1492 C C . ARG A 1 190 ? 84.606 -16.861 -84.370 1.00 73.12 190 ARG A C 1
ATOM 1494 O O . ARG A 1 190 ? 85.832 -16.868 -84.468 1.00 73.12 190 ARG A O 1
ATOM 1501 N N . PHE A 1 191 ? 83.876 -17.971 -84.511 1.00 66.88 191 PHE A N 1
ATOM 1502 C CA . PHE A 1 191 ? 84.454 -19.318 -84.686 1.00 66.88 191 PHE A CA 1
ATOM 1503 C C . PHE A 1 191 ? 84.219 -19.947 -86.074 1.00 66.88 191 PHE A C 1
ATOM 1505 O O . PHE A 1 191 ? 85.026 -20.746 -86.531 1.00 66.88 191 PHE A O 1
ATOM 1512 N N . GLY A 1 192 ? 83.148 -19.581 -86.771 1.00 58.59 192 GLY A N 1
ATOM 1513 C CA . GLY A 1 192 ? 82.754 -20.065 -88.099 1.00 58.59 192 GLY A CA 1
ATOM 1514 C C . GLY A 1 192 ? 83.576 -19.476 -89.246 1.00 58.59 192 GLY A C 1
ATOM 1515 O O . GLY A 1 192 ? 83.680 -20.099 -90.299 1.00 58.59 192 GLY A O 1
ATOM 1516 N N . GLY A 1 193 ? 84.268 -18.354 -89.017 1.00 55.44 193 GLY A N 1
ATOM 1517 C CA . GLY A 1 193 ? 85.281 -17.817 -89.936 1.00 55.44 193 GLY A CA 1
ATOM 1518 C C . GLY A 1 193 ? 86.526 -18.703 -90.114 1.00 55.44 193 GLY A C 1
ATOM 1519 O O . GLY A 1 193 ? 87.439 -18.325 -90.836 1.00 55.44 193 GLY A O 1
ATOM 1520 N N . TRP A 1 194 ? 86.588 -19.874 -89.470 1.00 54.31 194 TRP A N 1
ATOM 1521 C CA . TRP A 1 194 ? 87.686 -20.834 -89.626 1.00 54.31 194 TRP A CA 1
ATOM 1522 C C . TRP A 1 194 ? 87.463 -21.854 -90.757 1.00 54.31 194 TRP A C 1
ATOM 1524 O O . TRP A 1 194 ? 88.392 -22.588 -91.084 1.00 54.31 194 TRP A O 1
ATOM 1534 N N . ALA A 1 195 ? 86.266 -21.916 -91.360 1.00 50.22 195 ALA A N 1
ATOM 1535 C CA . ALA A 1 195 ? 85.946 -22.886 -92.418 1.00 50.22 195 ALA A CA 1
ATOM 1536 C C . ALA A 1 195 ? 86.142 -22.351 -93.852 1.00 50.22 195 ALA A C 1
ATOM 1538 O O . ALA A 1 195 ? 86.369 -23.141 -94.764 1.00 50.22 195 ALA A O 1
ATOM 1539 N N . ASP A 1 196 ? 86.128 -21.031 -94.047 1.00 48.25 196 ASP A N 1
ATOM 1540 C CA . ASP A 1 196 ? 86.491 -20.374 -95.307 1.00 48.25 196 ASP A CA 1
ATOM 1541 C C . ASP A 1 196 ? 87.809 -19.633 -95.076 1.00 48.25 196 ASP A C 1
ATOM 1543 O O . ASP A 1 196 ? 87.851 -18.704 -94.277 1.00 48.25 196 ASP A O 1
ATOM 1547 N N . GLY A 1 197 ? 88.893 -20.057 -95.733 1.00 48.16 197 GLY A N 1
ATOM 1548 C CA . GLY A 1 197 ? 90.275 -19.594 -95.527 1.00 48.16 197 GLY A CA 1
ATOM 1549 C C . GLY A 1 197 ? 90.544 -18.111 -95.828 1.00 48.16 197 GLY A C 1
ATOM 1550 O O . GLY A 1 197 ? 91.365 -17.786 -96.684 1.00 48.16 197 GLY A O 1
ATOM 1551 N N . ARG A 1 198 ? 89.888 -17.201 -95.106 1.00 45.66 198 ARG A N 1
ATOM 1552 C CA . ARG A 1 198 ? 90.100 -15.755 -95.116 1.00 45.66 198 ARG A CA 1
ATOM 1553 C C . ARG A 1 198 ? 90.432 -15.311 -93.692 1.00 45.66 198 ARG A C 1
ATOM 1555 O O . ARG A 1 198 ? 89.580 -15.269 -92.814 1.00 45.66 198 ARG A O 1
ATOM 1562 N N . LEU A 1 199 ? 91.712 -15.011 -93.484 1.00 48.09 199 LEU A N 1
ATOM 1563 C CA . LEU A 1 199 ? 92.256 -14.443 -92.250 1.00 48.09 199 LEU A CA 1
ATOM 1564 C C . LEU A 1 199 ? 91.435 -13.219 -91.795 1.00 48.09 199 LEU A C 1
ATOM 1566 O O . LEU A 1 199 ? 91.046 -12.409 -92.643 1.00 48.09 199 LEU A O 1
ATOM 1570 N N . PRO A 1 200 ? 91.206 -13.037 -90.482 1.00 46.66 200 PRO A N 1
ATOM 1571 C CA . PRO A 1 200 ? 90.456 -11.900 -89.979 1.00 46.66 200 PRO A CA 1
ATOM 1572 C C . PRO A 1 200 ? 91.292 -10.629 -90.144 1.00 46.66 200 PRO A C 1
ATOM 1574 O O . PRO A 1 200 ? 92.346 -10.472 -89.526 1.00 46.66 200 PRO A O 1
ATOM 1577 N N . SER A 1 201 ? 90.814 -9.695 -90.965 1.00 44.91 201 SER A N 1
ATOM 1578 C CA . SER A 1 201 ? 91.284 -8.316 -90.916 1.00 44.91 201 SER A CA 1
ATOM 1579 C C . SER A 1 201 ? 90.801 -7.710 -89.601 1.00 44.91 201 SER A C 1
ATOM 1581 O O . SER A 1 201 ? 89.639 -7.328 -89.458 1.00 44.91 201 SER A O 1
ATOM 1583 N N . CYS A 1 202 ? 91.695 -7.665 -88.618 1.00 38.09 202 CYS A N 1
ATOM 1584 C CA . CYS A 1 202 ? 91.528 -6.871 -87.416 1.00 38.09 202 CYS A CA 1
ATOM 1585 C C . CYS A 1 202 ? 91.274 -5.408 -87.809 1.00 38.09 202 CYS A C 1
ATOM 1587 O O . CYS A 1 202 ? 92.190 -4.704 -88.226 1.00 38.09 202 CYS A O 1
ATOM 1589 N N . SER A 1 203 ? 90.046 -4.933 -87.633 1.00 40.59 203 SER A N 1
ATOM 1590 C CA . SER A 1 203 ? 89.764 -3.508 -87.479 1.00 40.59 203 SER A CA 1
ATOM 1591 C C . SER A 1 203 ? 89.255 -3.289 -86.064 1.00 40.59 203 SER A C 1
ATOM 1593 O O . SER A 1 203 ? 88.059 -3.208 -85.808 1.00 40.59 203 SER A O 1
ATOM 1595 N N . CYS A 1 204 ? 90.203 -3.223 -85.129 1.00 42.03 204 CYS A N 1
ATOM 1596 C CA . CYS A 1 204 ? 90.018 -2.424 -83.929 1.00 42.03 204 CYS A CA 1
ATOM 1597 C C . CYS A 1 204 ? 89.975 -0.949 -84.346 1.00 42.03 204 CYS A C 1
ATOM 1599 O O . CYS A 1 204 ? 90.870 -0.505 -85.066 1.00 42.03 204 CYS A O 1
ATOM 1601 N N . PRO A 1 205 ? 89.054 -0.165 -83.783 1.00 49.59 205 PRO A N 1
ATOM 1602 C CA . PRO A 1 205 ? 89.405 1.164 -83.335 1.00 49.59 205 PRO A CA 1
ATOM 1603 C C . PRO A 1 205 ? 89.233 1.198 -81.818 1.00 49.59 205 PRO A C 1
ATOM 1605 O O . PRO A 1 205 ? 88.143 1.389 -81.286 1.00 49.59 205 PRO A O 1
ATOM 1608 N N . LEU A 1 206 ? 90.350 0.987 -81.124 1.00 41.59 206 LEU A N 1
AT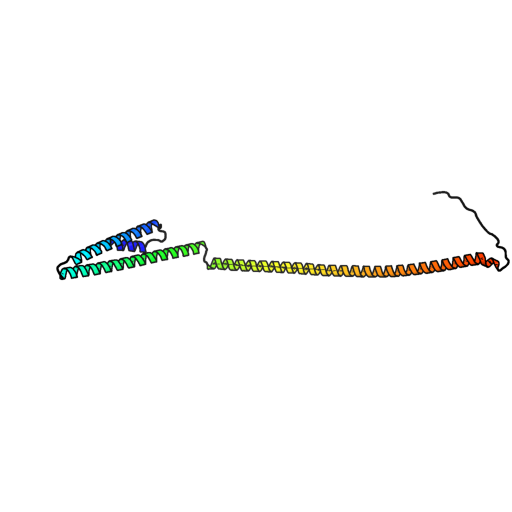OM 1609 C CA . LEU A 1 206 ? 90.576 1.610 -79.829 1.00 41.59 206 LEU A CA 1
ATOM 1610 C C . LEU A 1 206 ? 90.844 3.090 -80.107 1.00 41.59 206 LEU A C 1
ATOM 1612 O O . LEU A 1 206 ? 91.862 3.407 -80.716 1.00 41.59 206 LEU A O 1
ATOM 1616 N N . TYR A 1 207 ? 89.971 3.978 -79.642 1.00 41.84 207 TYR A N 1
ATOM 1617 C CA . TYR A 1 207 ? 90.438 5.199 -78.991 1.00 41.84 207 TYR A CA 1
ATOM 1618 C C . TYR A 1 207 ? 89.411 5.653 -77.953 1.00 41.84 207 TYR A C 1
ATOM 1620 O O . TYR A 1 207 ? 88.281 6.016 -78.276 1.00 41.84 207 TYR A O 1
ATOM 1628 N N . CYS A 1 208 ? 89.834 5.549 -76.697 1.00 34.25 208 CYS A N 1
ATOM 1629 C CA . CYS A 1 208 ? 89.227 6.171 -75.535 1.00 34.25 208 CYS A CA 1
ATOM 1630 C C . CYS A 1 208 ? 89.615 7.658 -75.454 1.00 34.25 208 CYS A C 1
ATOM 1632 O O . CYS A 1 208 ? 90.732 8.017 -75.819 1.00 34.25 208 CYS A O 1
ATOM 1634 N N . GLU A 1 209 ? 88.717 8.418 -74.815 1.00 37.25 209 GLU A N 1
ATOM 1635 C CA . GLU A 1 209 ? 88.954 9.591 -73.944 1.00 37.25 209 GLU A CA 1
ATOM 1636 C C . GLU A 1 209 ? 89.286 10.975 -74.550 1.00 37.25 209 GLU A C 1
ATOM 1638 O O . GLU A 1 209 ? 89.805 11.046 -75.664 1.00 37.25 209 GLU A O 1
ATOM 1643 N N . PRO A 1 210 ? 89.015 12.093 -73.818 1.00 54.84 210 PRO A N 1
ATOM 1644 C CA . PRO A 1 210 ? 88.658 12.192 -72.389 1.00 54.84 210 PRO A CA 1
ATOM 1645 C C . PRO A 1 210 ? 87.374 12.978 -72.042 1.00 54.84 210 PRO A C 1
ATOM 1647 O O . PRO A 1 210 ? 86.700 13.569 -72.882 1.00 54.84 210 PRO A O 1
ATOM 1650 N N . ALA A 1 211 ? 87.059 12.923 -70.746 1.00 45.56 211 ALA A N 1
ATOM 1651 C CA . ALA A 1 211 ? 86.057 13.692 -70.019 1.00 45.56 211 ALA A CA 1
ATOM 1652 C C . ALA A 1 211 ? 86.343 15.205 -69.984 1.00 45.56 211 ALA A C 1
ATOM 1654 O O . ALA A 1 211 ? 87.505 15.583 -69.904 1.00 45.56 211 ALA A O 1
ATOM 1655 N N . GLU A 1 212 ? 85.289 16.034 -69.916 1.00 42.84 212 GLU A N 1
ATOM 1656 C CA . GLU A 1 212 ? 85.231 17.237 -69.063 1.00 42.84 212 GLU A CA 1
ATOM 1657 C C . GLU A 1 212 ? 83.796 17.815 -68.947 1.00 42.84 212 GLU A C 1
ATOM 1659 O O . GLU A 1 212 ? 83.145 18.179 -69.921 1.00 42.84 212 GLU A O 1
ATOM 1664 N N . THR A 1 213 ? 83.319 17.810 -67.700 1.00 47.50 213 THR A N 1
ATOM 1665 C CA . THR A 1 213 ? 82.398 18.715 -66.977 1.00 47.50 213 THR A CA 1
ATOM 1666 C C . THR A 1 213 ? 81.618 19.836 -67.697 1.00 47.50 213 THR A C 1
ATOM 1668 O O . THR A 1 213 ? 82.201 20.823 -68.146 1.00 47.50 213 THR A O 1
ATOM 1671 N N . SER A 1 214 ? 80.284 19.818 -67.550 1.00 48.03 214 SER A N 1
ATOM 1672 C CA . SER A 1 214 ? 79.471 20.852 -66.862 1.00 48.03 214 SER A CA 1
ATOM 1673 C C . SER A 1 214 ? 78.080 20.317 -66.533 1.00 48.03 214 SER A C 1
ATOM 1675 O O . SER A 1 214 ? 77.532 19.577 -67.378 1.00 48.03 214 SER A O 1
#

Sequence (214 aa):
MAAASQDIQQLSVLDVSTPHSAVQALEAKVQDQFRRLRSILQDLQYAAEEQETPDQVQRVATCLAHHQGELDRAHKAYLDARVSFARRKDQSYVQQRQELIGSPDFSQRQRRIASEQDALTGAQDVTASLRRTKQLMAQNLEQTHGNISVIAAGNRRLGEADDELVGQKQHFREAHGSLGTLKRQAMIDRFGGWADGRLPSCSCPLYCEPAETS

Radius of gyration: 65.95 Å; chains: 1; bounding box: 137×44×156 Å

Organism: Tetradesmus obliquus (NCBI:txid3088)

Foldseek 3Di:
DVVLVVLLVCLLVDDLPDDPVVNVVSVVVNVVVLVVLVVVLVVLVVVLVPDPDPVSNVVSVVVSVVSVVVSVVSVVSSVVSNVNSVVVNVVVVVVVVCVVCPHPVVNVVVVVVVVVVVVVVVVVVVVVVVVVVVVVVVVVVVVVVVVVVVVVVVVVVVVVVVVVVVVVVVVVVVVVVVVVVVVVVVVCVVPVVVVPPDDDPDDDDDDDDDDDDD

pLDDT: mean 82.55, std 14.61, range [34.25, 97.56]

InterPro domains:
  IPR005606 Sec20 [PTHR12825] (7-194)
  IPR056173 Sec20, C-terminal [PF03908] (123-191)

Secondary structure (DSSP, 8-state):
-HHHHHHHHHHHH--TTS-HHHHHHHHHHHHHHHHHHHHHHHHHHHHHHT--SHHHHHHHHHHHHHHHHHHHHHHHHHHHHHHHHHHHHHHHHHHHHHHHH--HHHHHHHHHHHHHHHHHHHHHHHHHHHHHHHHHHHHHHHHHHHHHHHHHHHHHHHHHHHHHHHHHHHHHHHHHHHHHHHHHHHHHHHHHTTSS------------------